Protein AF-A0A2E8V274-F1 (afdb_monomer_lite)

Radius of gyration: 20.17 Å; chains: 1; bounding box: 48×49×58 Å

pLDDT: mean 78.37, std 14.05, range [44.62, 97.62]

Sequence (278 aa):
VNSPEEYLVHATTCKSGLGNPIICRWRAEEVGLWMDFLDLDGDGQPDSGTTGNENGGRVSYIHYAEPFPEMLDLSHLGYSDEPVHVTTAAVEVLSTSVGTGIIYLIDTTEYTLVDGQFKFKPKLIRDWEIPTANDHCYGADCVEHPHDDEWLLFSPHNLDSAYFPTTEIEDQSRGGDWDARLYISHYHAGLWVVDIETLVSPTNPDDRVATHTEATVAWYLPHGEDGQVLGSDFYDFSWVPYLWAVEHHNGITYSSCISTGLYVTQLDIDKPYLGYDI

Secondary structure (DSSP, 8-state):
---HHHHHHHHHHHHHTTT-TTT-----HHHHHTT----SS-SSS--STTTTTTTT-SEEEEEEEEE-SS-B--TTTTS-SS-B-EEEEEEEES-TTS---EEEEEE---EEEETTEEEE--EEEEEE--TTGGG---BTT-SSSB-S----S--TTSEEEEEEE--SS---SSSSSEEEEEEEEETTTEEEEEEHHHHHS-SSTT-HHHHHHHHEEEEE----STT-----SS---TTS--EEEEEEETTEEEEEETTTEEEEE--TTTGGGTT---

Structure (mmCIF, N/CA/C/O backbone):
data_AF-A0A2E8V274-F1
#
_entry.id   AF-A0A2E8V274-F1
#
loop_
_atom_site.group_PDB
_atom_site.id
_atom_site.type_symbol
_atom_site.label_atom_id
_atom_site.label_alt_id
_atom_site.label_comp_id
_atom_site.label_asym_id
_atom_site.label_entity_id
_atom_site.label_seq_id
_atom_site.pdbx_PDB_ins_code
_atom_site.Cartn_x
_atom_site.Cartn_y
_atom_site.Cartn_z
_atom_site.occupancy
_atom_site.B_iso_or_equiv
_atom_site.auth_seq_id
_atom_site.auth_comp_id
_atom_site.auth_asym_id
_atom_site.auth_atom_id
_atom_site.pdbx_PDB_model_num
ATOM 1 N N . VAL A 1 1 ? 7.685 -15.488 32.095 1.00 44.62 1 VAL A N 1
ATOM 2 C CA . VAL A 1 1 ? 7.208 -14.135 32.488 1.00 44.62 1 VAL A CA 1
ATOM 3 C C . VAL A 1 1 ? 8.268 -13.226 31.938 1.00 44.62 1 VAL A C 1
ATOM 5 O O . VAL A 1 1 ? 9.344 -13.251 32.517 1.00 44.62 1 VAL A O 1
ATOM 8 N N . ASN A 1 2 ? 8.025 -12.528 30.822 1.00 48.88 2 ASN A N 1
ATOM 9 C CA . ASN A 1 2 ? 9.132 -11.903 30.089 1.00 48.88 2 ASN A CA 1
ATOM 10 C C . ASN A 1 2 ? 9.828 -10.870 30.982 1.00 48.88 2 ASN A C 1
ATOM 12 O O . ASN A 1 2 ? 9.290 -9.800 31.264 1.00 48.88 2 ASN A O 1
ATOM 16 N N . SER A 1 3 ? 11.014 -11.234 31.461 1.00 57.91 3 SER A N 1
ATOM 17 C CA . SER A 1 3 ? 11.839 -10.432 32.355 1.00 57.91 3 SER A CA 1
ATOM 18 C C . SER A 1 3 ? 13.164 -10.091 31.673 1.00 57.91 3 SER A C 1
ATOM 20 O O . SER A 1 3 ? 13.561 -10.768 30.717 1.00 57.91 3 SER A O 1
ATOM 22 N N . PRO A 1 4 ? 13.898 -9.074 32.157 1.00 61.41 4 PRO A N 1
ATOM 23 C CA . PRO A 1 4 ? 15.250 -8.800 31.682 1.00 61.41 4 PRO A CA 1
ATOM 24 C C . PRO A 1 4 ? 16.183 -10.015 31.795 1.00 61.41 4 PRO A C 1
ATOM 26 O O . PRO A 1 4 ? 17.075 -10.176 30.962 1.00 61.41 4 PRO A O 1
ATOM 29 N N . GLU A 1 5 ? 15.978 -10.893 32.785 1.00 73.31 5 GLU A N 1
ATOM 30 C CA . GLU A 1 5 ? 16.751 -12.131 32.913 1.00 73.31 5 GLU A CA 1
ATOM 31 C C . GLU A 1 5 ? 16.389 -13.169 31.839 1.00 73.31 5 GLU A C 1
ATOM 33 O O . GLU A 1 5 ? 17.300 -13.756 31.252 1.00 73.31 5 GLU A O 1
ATOM 38 N N . GLU A 1 6 ? 15.098 -13.366 31.532 1.00 64.62 6 GLU A N 1
ATOM 39 C CA . GLU A 1 6 ? 14.672 -14.215 30.402 1.00 64.62 6 GLU A CA 1
ATOM 40 C C . GLU A 1 6 ? 15.215 -13.650 29.074 1.00 64.62 6 GLU A C 1
ATOM 42 O O . GLU A 1 6 ? 15.811 -14.385 28.281 1.00 64.62 6 GLU A O 1
ATOM 47 N N . TYR A 1 7 ? 15.125 -12.330 28.867 1.00 58.91 7 TYR A N 1
ATOM 48 C CA . TYR A 1 7 ? 15.678 -11.647 27.693 1.00 58.91 7 TYR A CA 1
ATOM 49 C C . TYR A 1 7 ? 17.189 -11.856 27.553 1.00 58.91 7 TYR A C 1
ATOM 51 O O . TYR A 1 7 ? 17.665 -12.159 26.463 1.00 58.91 7 TYR A O 1
ATOM 59 N N . LEU A 1 8 ? 17.959 -11.740 28.641 1.00 70.56 8 LEU A N 1
ATOM 60 C CA . LEU A 1 8 ? 19.411 -11.916 28.600 1.00 70.56 8 LEU A CA 1
ATOM 61 C C . LEU A 1 8 ? 19.795 -13.333 28.164 1.00 70.56 8 LEU A C 1
ATOM 63 O O . LEU A 1 8 ? 20.720 -13.495 27.366 1.00 70.56 8 LEU A O 1
ATOM 67 N N . VAL A 1 9 ? 19.087 -14.352 28.658 1.00 72.25 9 VAL A N 1
ATOM 68 C CA . VAL A 1 9 ? 19.307 -15.745 28.253 1.00 72.25 9 VAL A CA 1
ATOM 69 C C . VAL A 1 9 ? 19.009 -15.907 26.762 1.00 72.25 9 VAL A C 1
ATOM 71 O O . VAL A 1 9 ? 19.876 -16.373 26.025 1.00 72.25 9 VAL A O 1
ATOM 74 N N . HIS A 1 10 ? 17.853 -15.439 26.287 1.00 65.69 10 HIS A N 1
ATOM 75 C CA . HIS A 1 10 ? 17.463 -15.566 24.880 1.00 65.69 10 HIS A CA 1
ATOM 76 C C . HIS A 1 10 ? 18.344 -14.750 23.925 1.00 65.69 10 HIS A C 1
ATOM 78 O O . HIS A 1 10 ? 18.777 -15.276 22.899 1.00 65.69 10 HIS A O 1
ATOM 84 N N . ALA A 1 11 ? 18.691 -13.511 24.275 1.00 60.53 11 ALA A N 1
ATOM 85 C CA . ALA A 1 11 ? 19.604 -12.668 23.508 1.00 60.53 11 ALA A CA 1
ATOM 86 C C . ALA A 1 11 ? 21.018 -13.270 23.458 1.00 60.53 11 ALA A C 1
ATOM 88 O O . ALA A 1 11 ? 21.666 -13.251 22.411 1.00 60.53 11 ALA A O 1
ATOM 89 N N . THR A 1 12 ? 21.491 -13.865 24.559 1.00 74.38 12 THR A N 1
ATOM 90 C CA . THR A 1 12 ? 22.791 -14.556 24.598 1.00 74.38 12 THR A CA 1
ATOM 91 C C . THR A 1 12 ? 22.772 -15.822 23.745 1.00 74.38 12 THR A C 1
ATOM 93 O O . THR A 1 12 ? 23.716 -16.066 22.990 1.00 74.38 12 THR A O 1
ATOM 96 N N . THR A 1 13 ? 21.698 -16.610 23.799 1.00 72.50 13 THR A N 1
ATOM 97 C CA . THR A 1 13 ? 21.509 -17.796 22.950 1.00 72.50 13 THR A CA 1
ATOM 98 C C . THR A 1 13 ? 21.402 -17.421 21.471 1.00 72.50 13 THR A C 1
ATOM 100 O O . THR A 1 13 ? 22.063 -18.036 20.640 1.00 72.50 13 THR A O 1
ATOM 103 N N . CYS A 1 14 ? 20.673 -16.356 21.135 1.00 64.38 14 CYS A N 1
ATOM 104 C CA . CYS A 1 14 ? 20.584 -15.841 19.769 1.00 64.38 14 CYS A CA 1
ATOM 105 C C . CYS A 1 14 ? 21.949 -15.367 19.244 1.00 64.38 14 CYS A C 1
ATOM 107 O O . CYS A 1 14 ? 22.388 -15.773 18.166 1.00 64.38 14 CYS A O 1
ATOM 109 N N . LYS A 1 15 ? 22.664 -14.561 20.039 1.00 70.88 15 LYS A N 1
ATOM 110 C CA . LYS A 1 15 ? 23.991 -14.038 19.694 1.00 70.88 15 LYS A CA 1
ATOM 111 C C . LYS A 1 15 ? 25.037 -15.145 19.560 1.00 70.88 15 LYS A C 1
ATOM 113 O O . LYS A 1 15 ? 25.852 -15.108 18.644 1.00 70.88 15 LYS A O 1
ATOM 118 N N . SER A 1 16 ? 25.019 -16.134 20.452 1.00 79.25 16 SER A N 1
ATOM 119 C CA . SER A 1 16 ? 25.921 -17.294 20.378 1.00 79.25 16 SER A CA 1
ATOM 120 C C . SER A 1 16 ? 25.577 -18.240 19.226 1.00 79.25 16 SER A C 1
ATOM 122 O O . SER A 1 16 ? 26.476 -18.866 18.673 1.00 79.25 16 SER A O 1
ATOM 124 N N . GLY A 1 17 ? 24.308 -18.284 18.816 1.00 72.69 17 GLY A N 1
ATOM 125 C CA . GLY A 1 17 ? 23.845 -18.959 17.606 1.00 72.69 17 GLY A CA 1
ATOM 126 C C . GLY A 1 17 ? 24.077 -18.176 16.311 1.00 72.69 17 GLY A C 1
ATOM 127 O O . GLY A 1 17 ? 23.614 -18.633 15.272 1.00 72.69 17 GLY A O 1
ATOM 128 N N . LEU A 1 18 ? 24.749 -17.015 16.355 1.00 72.50 18 LEU A N 1
ATOM 129 C CA . LEU A 1 18 ? 24.972 -16.118 15.209 1.00 72.50 18 LEU A CA 1
ATOM 130 C C . LEU A 1 18 ? 23.681 -15.755 14.452 1.00 72.50 18 LEU A C 1
ATOM 132 O O . LEU A 1 18 ? 23.695 -15.606 13.236 1.00 72.50 18 LEU A O 1
ATOM 136 N N . GLY A 1 19 ? 22.554 -15.649 15.160 1.00 52.78 19 GLY A N 1
ATOM 137 C CA . GLY A 1 19 ? 21.261 -15.368 14.531 1.00 52.78 19 GLY A CA 1
ATOM 138 C C . GLY A 1 19 ? 20.659 -16.544 13.753 1.00 52.78 19 GLY A C 1
ATOM 139 O O . GLY A 1 19 ? 19.684 -16.346 13.040 1.00 52.78 19 GLY A O 1
ATOM 140 N N . ASN A 1 20 ? 21.188 -17.769 13.896 1.00 62.84 20 ASN A N 1
ATOM 141 C CA . ASN A 1 20 ? 20.594 -18.964 13.294 1.00 62.84 20 ASN A CA 1
ATOM 142 C C . ASN A 1 20 ? 19.119 -19.088 13.729 1.00 62.84 20 ASN A C 1
ATOM 144 O O . ASN A 1 20 ? 18.879 -19.201 14.932 1.00 62.84 20 ASN A O 1
ATOM 148 N N . PRO A 1 21 ? 18.144 -19.130 12.805 1.00 50.78 21 PRO A N 1
ATOM 149 C CA . PRO A 1 21 ? 16.712 -19.081 13.123 1.00 50.78 21 PRO A CA 1
ATOM 150 C C . PRO A 1 21 ? 16.208 -20.290 13.932 1.00 50.78 21 PRO A C 1
ATOM 152 O O . PRO A 1 21 ? 15.196 -20.204 14.625 1.00 50.78 21 PRO A O 1
ATOM 155 N N . ILE A 1 22 ? 16.937 -21.411 13.926 1.00 56.50 22 ILE A N 1
ATOM 156 C CA . ILE A 1 22 ? 16.627 -22.583 14.759 1.00 56.50 22 ILE A CA 1
ATOM 157 C C . ILE A 1 22 ? 16.970 -22.313 16.233 1.00 56.50 22 ILE A C 1
ATOM 159 O O . ILE A 1 22 ? 16.263 -22.786 17.127 1.00 56.50 22 ILE A O 1
ATOM 163 N N . ILE A 1 23 ? 18.045 -21.555 16.479 1.00 55.03 23 ILE A N 1
ATOM 164 C CA . ILE A 1 23 ? 18.636 -21.277 17.801 1.00 55.03 23 ILE A CA 1
ATOM 165 C C . ILE A 1 23 ? 18.137 -19.930 18.356 1.00 55.03 23 ILE A C 1
ATOM 167 O O . ILE A 1 23 ? 17.887 -19.792 19.552 1.00 55.03 23 ILE A O 1
ATOM 171 N N . CYS A 1 24 ? 17.947 -18.947 17.480 1.00 55.00 24 CYS A N 1
ATOM 172 C CA . CYS A 1 24 ? 17.393 -17.631 17.750 1.00 55.00 24 CYS A CA 1
ATOM 173 C C . CYS A 1 24 ? 15.897 -17.617 17.414 1.00 55.00 24 CYS A C 1
ATOM 175 O O . CYS A 1 24 ? 15.469 -17.086 16.396 1.00 55.00 24 CYS A O 1
ATOM 177 N N . ARG A 1 25 ? 15.088 -18.219 18.290 1.00 52.94 25 ARG A N 1
ATOM 178 C CA . ARG A 1 25 ? 13.619 -18.209 18.159 1.00 52.94 25 ARG A CA 1
ATOM 179 C C . ARG A 1 25 ? 12.956 -16.991 18.803 1.00 52.94 25 ARG A C 1
ATOM 181 O O . ARG A 1 25 ? 11.735 -16.946 18.899 1.00 52.94 25 ARG A O 1
ATOM 188 N N . TRP A 1 26 ? 13.742 -16.024 19.279 1.00 45.88 26 TRP A N 1
ATOM 189 C CA . TRP A 1 26 ? 13.192 -14.788 19.820 1.00 45.88 26 TRP A CA 1
ATOM 190 C C . TRP A 1 26 ? 12.757 -13.899 18.660 1.00 45.88 26 TRP A C 1
ATOM 192 O O . TRP A 1 26 ? 13.530 -13.100 18.140 1.00 45.88 26 TRP A O 1
ATOM 202 N N . ARG A 1 27 ? 11.512 -14.085 18.236 1.00 51.19 27 ARG A N 1
ATOM 203 C CA . ARG A 1 27 ? 10.761 -13.043 17.552 1.00 51.19 27 ARG A CA 1
ATOM 204 C C . ARG A 1 27 ? 10.037 -12.266 18.643 1.00 51.19 27 ARG A C 1
ATOM 206 O O . ARG A 1 27 ? 9.557 -12.871 19.605 1.00 51.19 27 ARG A O 1
ATOM 213 N N . ALA A 1 28 ? 9.948 -10.946 18.519 1.00 50.00 28 ALA A N 1
ATOM 214 C CA . ALA A 1 28 ? 8.839 -10.271 19.174 1.00 50.00 28 ALA A CA 1
ATOM 215 C C . ALA A 1 28 ? 7.585 -10.965 18.626 1.00 50.00 28 ALA A C 1
ATOM 217 O O . ALA A 1 28 ? 7.373 -10.924 17.418 1.00 50.00 28 ALA A O 1
ATOM 218 N N . GLU A 1 29 ? 6.847 -11.700 19.468 1.00 52.72 29 GLU A N 1
ATOM 219 C CA . GLU A 1 29 ? 5.660 -12.470 19.044 1.00 52.72 29 GLU A CA 1
ATOM 220 C C . GLU A 1 29 ? 4.733 -11.602 18.189 1.00 52.72 29 GLU A C 1
ATOM 222 O O . GLU A 1 29 ? 4.162 -12.066 17.214 1.00 52.72 29 GLU A O 1
ATOM 227 N N . GLU A 1 30 ? 4.690 -10.313 18.517 1.00 56.84 30 GLU A N 1
ATOM 228 C CA . GLU A 1 30 ? 4.028 -9.263 17.767 1.00 56.84 30 GLU A CA 1
ATOM 229 C C . GLU A 1 30 ? 4.475 -9.180 16.306 1.00 56.84 30 GLU A C 1
ATOM 231 O O . GLU A 1 30 ? 3.632 -9.294 15.443 1.00 56.84 30 GLU A O 1
ATOM 236 N N . VAL A 1 31 ? 5.766 -9.096 15.979 1.00 58.03 31 VAL A N 1
ATOM 237 C CA . VAL A 1 31 ? 6.213 -8.919 14.580 1.00 58.03 31 VAL A CA 1
ATOM 238 C C . VAL A 1 31 ? 5.847 -10.115 13.687 1.00 58.03 31 VAL A C 1
ATOM 240 O O . VAL A 1 31 ? 5.592 -9.929 12.502 1.00 58.03 31 VAL A O 1
ATOM 243 N N . GLY A 1 32 ? 5.784 -11.334 14.239 1.00 62.69 32 GLY A N 1
ATOM 244 C CA . GLY A 1 32 ? 5.324 -12.509 13.486 1.00 62.69 32 GLY A CA 1
ATOM 245 C C . GLY A 1 32 ? 3.836 -12.438 13.132 1.00 62.69 32 GLY A C 1
ATOM 246 O O . GLY A 1 32 ? 3.467 -12.694 11.993 1.00 62.69 32 GLY A O 1
ATOM 247 N N . LEU A 1 33 ? 3.001 -11.971 14.069 1.00 70.50 33 LEU A N 1
ATOM 248 C CA . LEU A 1 33 ? 1.549 -11.845 13.874 1.00 70.50 33 LEU A CA 1
ATOM 249 C C . LEU A 1 33 ? 1.165 -10.895 12.736 1.00 70.50 33 LEU A C 1
ATOM 251 O O . LEU A 1 33 ? 0.053 -10.968 12.230 1.00 70.50 33 LEU A O 1
ATOM 255 N N . TRP A 1 34 ? 2.058 -9.983 12.361 1.00 77.88 34 TRP A N 1
ATOM 256 C CA . TRP A 1 34 ? 1.802 -8.999 11.314 1.00 77.88 34 TRP A CA 1
ATOM 257 C C . TRP A 1 34 ? 2.140 -9.547 9.918 1.00 77.88 34 TRP A C 1
ATOM 259 O O . TRP A 1 34 ? 1.800 -8.924 8.917 1.00 77.88 34 TRP A O 1
ATOM 269 N N . MET A 1 35 ? 2.831 -10.690 9.847 1.00 75.19 35 MET A N 1
ATOM 270 C CA . MET A 1 35 ? 3.190 -11.377 8.601 1.00 75.19 35 MET A CA 1
ATOM 271 C C . MET A 1 35 ? 2.186 -12.487 8.248 1.00 75.19 35 MET A C 1
ATOM 273 O O . MET A 1 35 ? 2.029 -12.810 7.075 1.00 75.19 35 MET A O 1
ATOM 277 N N . ASP A 1 36 ? 1.493 -13.042 9.244 1.00 81.19 36 ASP A N 1
ATOM 278 C CA . ASP A 1 36 ? 0.680 -14.258 9.138 1.00 81.19 36 ASP A CA 1
ATOM 279 C C . ASP A 1 36 ? -0.768 -13.981 8.667 1.00 81.19 36 ASP A C 1
ATOM 281 O O . ASP A 1 36 ? -1.729 -14.293 9.376 1.00 81.19 36 ASP A O 1
ATOM 285 N N . PHE A 1 37 ? -0.943 -13.386 7.480 1.00 86.88 37 PHE A N 1
ATOM 286 C CA . PHE A 1 37 ? -2.278 -13.057 6.951 1.00 86.88 37 PHE A CA 1
ATOM 287 C C . PHE A 1 37 ? -2.684 -13.801 5.678 1.00 86.88 37 PHE A C 1
ATOM 289 O O . PHE A 1 37 ? -3.732 -14.445 5.669 1.00 86.88 37 PHE A O 1
ATOM 296 N N . LEU A 1 38 ? -1.920 -13.659 4.596 1.00 86.88 38 LEU A N 1
ATOM 297 C CA . LEU A 1 38 ? -2.287 -14.229 3.299 1.00 86.88 38 LEU A CA 1
ATOM 298 C C . LEU A 1 38 ? -1.905 -15.700 3.218 1.00 86.88 38 LEU A C 1
ATOM 300 O O . LEU A 1 38 ? -0.878 -16.069 3.752 1.00 86.88 38 LEU A O 1
ATOM 304 N N . ASP A 1 39 ? -2.700 -16.493 2.511 1.00 85.62 39 ASP A N 1
ATOM 305 C CA . ASP A 1 39 ? -2.460 -17.897 2.153 1.00 85.62 39 ASP A CA 1
ATOM 306 C C . ASP A 1 39 ? -2.607 -17.972 0.625 1.00 85.62 39 ASP A C 1
ATOM 308 O O . ASP A 1 39 ? -3.726 -18.072 0.109 1.00 85.62 39 ASP A O 1
ATOM 312 N N . LEU A 1 40 ? -1.514 -17.734 -0.115 1.00 80.75 40 LEU A N 1
ATOM 313 C CA . LEU A 1 40 ? -1.569 -17.618 -1.579 1.00 80.75 40 LEU A CA 1
ATOM 314 C C . LEU A 1 40 ? -1.392 -18.965 -2.280 1.00 80.75 40 LEU A C 1
ATOM 316 O O . LEU A 1 40 ? -1.760 -19.074 -3.453 1.00 80.75 40 LEU A O 1
ATOM 320 N N . ASP A 1 41 ? -0.854 -19.976 -1.596 1.00 77.25 41 ASP A N 1
ATOM 321 C CA . ASP A 1 41 ? -0.743 -21.340 -2.119 1.00 77.25 41 ASP A CA 1
ATOM 322 C C . ASP A 1 41 ? -1.956 -22.230 -1.767 1.00 77.25 41 ASP A C 1
ATOM 324 O O . ASP A 1 41 ? -2.167 -23.277 -2.393 1.00 77.25 41 ASP A O 1
ATOM 328 N N . GLY A 1 42 ? -2.823 -21.763 -0.863 1.00 82.00 42 GLY A N 1
ATOM 329 C CA . GLY A 1 42 ? -4.076 -22.402 -0.482 1.00 82.00 42 GLY A CA 1
ATOM 330 C C . GLY A 1 42 ? -3.885 -23.628 0.408 1.00 82.00 42 GLY A C 1
ATOM 331 O O . GLY A 1 42 ? -4.772 -24.495 0.441 1.00 82.00 42 GLY A O 1
ATOM 332 N N . ASP A 1 43 ? -2.742 -23.755 1.087 1.00 81.56 43 ASP A N 1
ATOM 333 C CA . ASP A 1 43 ? -2.438 -24.892 1.957 1.00 81.56 43 ASP A CA 1
ATOM 334 C C . ASP A 1 43 ? -3.142 -24.818 3.330 1.00 81.56 43 ASP A C 1
ATOM 336 O O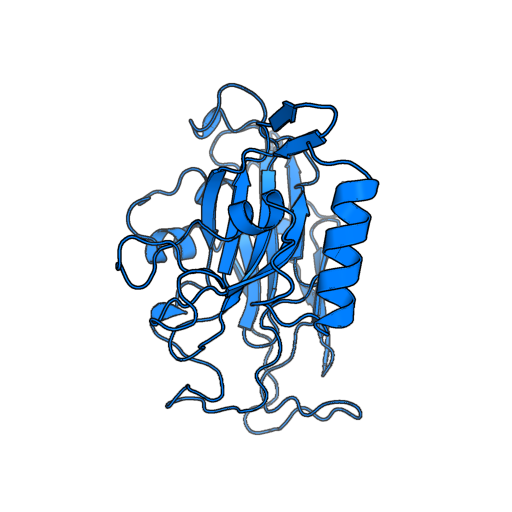 . ASP A 1 43 ? -3.153 -25.792 4.099 1.00 81.56 43 ASP A O 1
ATOM 340 N N . GLY A 1 44 ? -3.824 -23.701 3.604 1.00 85.56 44 GLY A N 1
ATOM 341 C CA . GLY A 1 44 ? -4.557 -23.440 4.836 1.00 85.56 44 GLY A CA 1
ATOM 342 C C . GLY A 1 44 ? -3.684 -22.883 5.959 1.00 85.56 44 GLY A C 1
ATOM 343 O O . GLY A 1 44 ? -4.155 -22.812 7.102 1.00 85.56 44 GLY A O 1
ATOM 344 N N . GLN A 1 45 ? -2.425 -22.543 5.689 1.00 83.56 45 GLN A N 1
ATOM 345 C CA . GLN A 1 45 ? -1.535 -21.779 6.555 1.00 83.56 45 GLN A CA 1
ATOM 346 C C . GLN A 1 45 ? -1.205 -20.435 5.898 1.00 83.56 45 GLN A C 1
ATOM 348 O O . GLN A 1 45 ? -1.158 -20.331 4.681 1.00 83.56 45 GLN A O 1
ATOM 353 N N . PRO A 1 46 ? -0.946 -19.384 6.689 1.00 82.62 46 PRO A N 1
ATOM 354 C CA . PRO A 1 46 ? -0.443 -18.152 6.115 1.00 82.62 46 PRO A CA 1
ATOM 355 C C . PRO A 1 46 ? 0.927 -18.356 5.460 1.00 82.62 46 PRO A C 1
ATOM 357 O O . PRO A 1 46 ? 1.817 -18.973 6.049 1.00 82.62 46 PRO A O 1
ATOM 360 N N . ASP A 1 47 ? 1.123 -17.752 4.300 1.00 76.81 47 ASP A N 1
ATOM 361 C CA . ASP A 1 47 ? 2.408 -17.505 3.677 1.00 76.81 47 ASP A CA 1
ATOM 362 C C . ASP A 1 47 ? 3.190 -16.534 4.557 1.00 76.81 47 ASP A C 1
ATOM 364 O O . ASP A 1 47 ? 2.943 -15.327 4.606 1.00 76.81 47 ASP A O 1
ATOM 368 N N . SER A 1 48 ? 4.147 -17.069 5.297 1.00 75.38 48 SER A N 1
ATOM 369 C CA . SER A 1 48 ? 5.111 -16.254 6.014 1.00 75.38 48 SER A CA 1
ATOM 370 C C . SER A 1 48 ? 6.433 -16.982 6.131 1.00 75.38 48 SER A C 1
ATOM 372 O O . SER A 1 48 ? 6.545 -18.193 5.903 1.00 75.38 48 SER A O 1
ATOM 374 N N . GLY A 1 49 ? 7.456 -16.258 6.581 1.00 65.38 49 GLY A N 1
ATOM 375 C CA . GLY A 1 49 ? 8.787 -16.818 6.738 1.00 65.38 49 GLY A CA 1
ATOM 376 C C . GLY A 1 49 ? 8.872 -18.038 7.661 1.00 65.38 49 GLY A C 1
ATOM 377 O O . GLY A 1 49 ? 9.888 -18.732 7.662 1.00 65.38 49 GLY A O 1
ATOM 378 N N . THR A 1 50 ? 7.853 -18.293 8.487 1.00 63.12 50 THR A N 1
ATOM 379 C CA . THR A 1 50 ? 7.796 -19.444 9.404 1.00 63.12 50 THR A CA 1
ATOM 380 C C . THR A 1 50 ? 7.021 -20.648 8.885 1.00 63.12 50 THR A C 1
ATOM 382 O O . THR A 1 50 ? 7.208 -21.738 9.426 1.00 63.12 50 THR A O 1
ATOM 385 N N . THR A 1 51 ? 6.168 -20.465 7.884 1.00 62.44 51 THR A N 1
ATOM 386 C CA . THR A 1 51 ? 5.162 -21.449 7.448 1.00 62.44 51 THR A CA 1
ATOM 387 C C . THR A 1 51 ? 5.218 -21.723 5.943 1.00 62.44 51 THR A C 1
ATOM 389 O O . THR A 1 51 ? 5.010 -22.867 5.555 1.00 62.44 51 THR A O 1
ATOM 392 N N . GLY A 1 52 ? 5.592 -20.736 5.117 1.00 56.44 52 GLY A N 1
ATOM 393 C CA . GLY A 1 52 ? 5.519 -20.808 3.649 1.00 56.44 52 GLY A CA 1
ATOM 394 C C . GLY A 1 52 ? 6.858 -20.941 2.907 1.00 56.44 52 GLY A C 1
ATOM 395 O O . GLY A 1 52 ? 6.894 -21.510 1.817 1.00 56.44 52 GLY A O 1
ATOM 396 N N . ASN A 1 53 ? 7.982 -20.510 3.498 1.00 57.38 53 ASN A N 1
ATOM 397 C CA . ASN A 1 53 ? 9.277 -20.404 2.790 1.00 57.38 53 ASN A CA 1
ATOM 398 C C . ASN A 1 53 ? 9.867 -21.727 2.257 1.00 57.38 53 ASN A C 1
ATOM 400 O O . ASN A 1 53 ? 10.761 -21.695 1.415 1.00 57.38 53 ASN A O 1
ATOM 404 N N . GLU A 1 54 ? 9.414 -22.885 2.746 1.00 52.28 54 GLU A N 1
ATOM 405 C CA . GLU A 1 54 ? 9.836 -24.200 2.233 1.00 52.28 54 GLU A CA 1
ATOM 406 C C . GLU A 1 54 ? 8.776 -24.866 1.330 1.00 52.28 54 GLU A C 1
ATOM 408 O O . GLU A 1 54 ? 9.105 -25.827 0.634 1.00 52.28 54 GLU A O 1
ATOM 413 N N . ASN A 1 55 ? 7.536 -24.353 1.300 1.00 47.16 55 ASN A N 1
ATOM 414 C CA . ASN A 1 55 ? 6.382 -25.016 0.674 1.00 47.16 55 ASN A CA 1
ATOM 415 C C . ASN A 1 55 ? 5.770 -24.280 -0.529 1.00 47.16 55 ASN A C 1
ATOM 417 O O . ASN A 1 55 ? 4.881 -24.838 -1.164 1.00 47.16 55 ASN A O 1
ATOM 421 N N . GLY A 1 56 ? 6.285 -23.107 -0.906 1.00 51.16 56 GLY A N 1
ATOM 422 C CA . GLY A 1 56 ? 5.769 -22.347 -2.053 1.00 51.16 56 GLY A CA 1
ATOM 423 C C . GLY A 1 56 ? 4.979 -21.095 -1.678 1.00 51.16 56 GLY A C 1
ATOM 424 O O . GLY A 1 56 ? 4.505 -20.405 -2.580 1.00 51.16 56 GLY A O 1
ATOM 425 N N . GLY A 1 57 ? 4.913 -20.763 -0.385 1.00 58.66 57 GLY A N 1
ATOM 426 C CA . GLY A 1 57 ? 4.374 -19.494 0.079 1.00 58.66 57 GLY A CA 1
ATOM 427 C C . GLY A 1 57 ? 5.193 -18.328 -0.472 1.00 58.66 57 GLY A C 1
ATOM 428 O O . GLY A 1 57 ? 6.428 -18.325 -0.416 1.00 58.66 57 GLY A O 1
ATOM 429 N N . ARG A 1 58 ? 4.499 -17.344 -1.052 1.00 71.75 58 ARG A N 1
ATOM 430 C CA . ARG A 1 58 ? 5.142 -16.226 -1.764 1.00 71.75 58 ARG A CA 1
ATOM 431 C C . ARG A 1 58 ? 5.623 -15.156 -0.795 1.00 71.75 58 ARG A C 1
ATOM 433 O O . ARG A 1 58 ? 6.666 -14.557 -1.019 1.00 71.75 58 ARG A O 1
ATOM 440 N N . VAL A 1 59 ? 4.902 -14.936 0.297 1.00 74.44 59 VAL A N 1
ATOM 441 C CA . VAL A 1 59 ? 5.180 -13.889 1.285 1.00 74.44 59 VAL A CA 1
ATOM 442 C C . VAL A 1 59 ? 6.183 -14.370 2.334 1.00 74.44 59 VAL A C 1
ATOM 444 O O . VAL A 1 59 ? 6.033 -15.453 2.892 1.00 74.44 59 VAL A O 1
ATOM 447 N N . SER A 1 60 ? 7.186 -13.549 2.663 1.00 68.88 60 SER A N 1
ATOM 448 C CA . SER A 1 60 ? 8.210 -13.937 3.640 1.00 68.88 60 SER A CA 1
ATOM 449 C C . SER A 1 60 ? 8.286 -13.065 4.878 1.00 68.88 60 SER A C 1
ATOM 451 O O . SER A 1 60 ? 8.207 -13.584 5.993 1.00 68.88 60 SER A O 1
ATOM 453 N N . TYR A 1 61 ? 8.565 -11.770 4.733 1.00 71.25 61 TYR A N 1
ATOM 454 C CA . TYR A 1 61 ? 8.794 -10.911 5.891 1.00 71.25 61 TYR A CA 1
ATOM 455 C C . TYR A 1 61 ? 8.426 -9.454 5.617 1.00 71.25 61 TYR A C 1
ATOM 457 O O . TYR A 1 61 ? 8.579 -8.957 4.506 1.00 71.25 61 TYR A O 1
ATOM 465 N N . ILE A 1 62 ? 7.938 -8.769 6.651 1.00 75.75 62 ILE A N 1
ATOM 466 C CA . ILE A 1 62 ? 7.741 -7.319 6.651 1.00 75.75 62 ILE A CA 1
ATOM 467 C C . ILE A 1 62 ? 9.095 -6.636 6.538 1.00 75.75 62 ILE A C 1
ATOM 469 O O . ILE A 1 62 ? 9.952 -6.773 7.415 1.00 75.75 62 ILE A O 1
ATOM 473 N N . HIS A 1 63 ? 9.241 -5.864 5.474 1.00 73.12 63 HIS A N 1
ATOM 474 C CA . HIS A 1 63 ? 10.387 -5.008 5.245 1.00 73.12 63 HIS A CA 1
ATOM 475 C C . HIS A 1 63 ? 10.246 -3.675 5.991 1.00 73.12 63 HIS A C 1
ATOM 477 O O . HIS A 1 63 ? 11.218 -3.129 6.513 1.00 73.12 63 HIS A O 1
ATOM 483 N N . TYR A 1 64 ? 9.019 -3.159 6.058 1.00 77.94 64 TYR A N 1
ATOM 484 C CA . TYR A 1 64 ? 8.708 -1.854 6.625 1.00 77.94 64 TYR A CA 1
ATOM 485 C C . TYR A 1 64 ? 7.262 -1.801 7.113 1.00 77.94 64 TYR A C 1
ATOM 487 O O . TYR A 1 64 ? 6.400 -2.443 6.520 1.00 77.94 64 TYR A O 1
ATOM 495 N N . ALA A 1 65 ? 6.994 -1.038 8.171 1.00 84.56 65 ALA A N 1
ATOM 496 C CA . ALA A 1 65 ? 5.638 -0.737 8.606 1.00 84.56 65 ALA A CA 1
ATOM 497 C C . ALA A 1 65 ? 5.542 0.701 9.121 1.00 84.56 65 ALA A C 1
ATOM 499 O O . ALA A 1 65 ? 6.445 1.161 9.824 1.00 84.56 65 ALA A O 1
ATOM 500 N N . GLU A 1 66 ? 4.439 1.373 8.803 1.00 85.62 66 GLU A N 1
ATOM 501 C CA . GLU A 1 66 ? 4.200 2.773 9.146 1.00 85.62 66 GLU A CA 1
ATOM 502 C C . GLU A 1 66 ? 2.737 3.016 9.529 1.00 85.62 66 GLU A C 1
ATOM 504 O O . GLU A 1 66 ? 1.833 2.591 8.796 1.00 85.62 66 GLU A O 1
ATOM 509 N N . PRO A 1 67 ? 2.467 3.662 10.681 1.00 88.94 67 PRO A N 1
ATOM 510 C CA . PRO A 1 67 ? 1.115 4.070 11.025 1.00 88.94 67 PRO A CA 1
ATOM 511 C C . PRO A 1 67 ? 0.637 5.157 10.063 1.00 88.94 67 PRO A C 1
ATOM 513 O O . PRO A 1 67 ? 1.380 6.077 9.735 1.00 88.94 67 PRO A O 1
ATOM 516 N N . PHE A 1 68 ? -0.625 5.074 9.658 1.00 91.06 68 PHE A N 1
ATOM 517 C CA . PHE A 1 68 ? -1.266 6.163 8.939 1.00 91.06 68 PHE A CA 1
ATOM 518 C C . PHE A 1 68 ? -1.289 7.417 9.842 1.00 91.06 68 PHE A C 1
ATOM 520 O O . PHE A 1 68 ? -1.474 7.275 11.056 1.00 91.06 68 PHE A O 1
ATOM 527 N N . PRO A 1 69 ? -1.079 8.634 9.303 1.00 86.06 69 PRO A N 1
ATOM 528 C CA . PRO A 1 69 ? -0.881 9.842 10.112 1.00 86.06 69 PRO A CA 1
ATOM 529 C C . PRO A 1 69 ? -2.076 10.202 11.003 1.00 86.06 69 PRO A C 1
ATOM 531 O O . PRO A 1 69 ? -1.890 10.833 12.042 1.00 86.06 69 PRO A O 1
ATOM 534 N N . GLU A 1 70 ? -3.280 9.772 10.627 1.00 89.50 70 GLU A N 1
ATOM 535 C CA . GLU A 1 70 ? -4.528 10.057 11.332 1.00 89.50 70 GLU A CA 1
ATOM 536 C C . GLU A 1 70 ? -5.273 8.774 11.728 1.00 89.50 70 GLU A C 1
ATOM 538 O O . GLU A 1 70 ? -5.189 7.736 11.068 1.00 89.50 70 GLU A O 1
ATOM 543 N N . MET A 1 71 ? -6.059 8.856 12.803 1.00 93.38 71 MET A N 1
ATOM 544 C CA . MET A 1 71 ? -7.068 7.834 13.093 1.00 93.38 71 MET A CA 1
ATOM 545 C C . MET A 1 71 ? -8.214 7.992 12.094 1.00 93.38 71 MET A C 1
ATOM 547 O O . MET A 1 71 ? -8.810 9.065 12.014 1.00 93.38 71 MET A O 1
ATOM 551 N N . LEU A 1 72 ? -8.552 6.931 11.368 1.00 94.38 72 LEU A N 1
ATOM 552 C CA . LEU A 1 72 ? -9.542 7.001 10.295 1.00 94.38 72 LEU A CA 1
ATOM 553 C C . LEU A 1 72 ? -10.939 6.643 10.804 1.00 94.38 72 LEU A C 1
ATOM 555 O O . LEU A 1 72 ? -11.141 5.557 11.348 1.00 94.38 72 LEU A O 1
ATOM 559 N N . ASP A 1 73 ? -11.917 7.527 10.601 1.00 95.50 73 ASP A N 1
ATOM 560 C CA . ASP A 1 73 ? -13.333 7.166 10.724 1.00 95.50 73 ASP A CA 1
ATOM 561 C C . ASP A 1 73 ? -13.750 6.376 9.479 1.00 95.50 73 ASP A C 1
ATOM 563 O O . ASP A 1 73 ? -13.878 6.933 8.393 1.00 95.50 73 ASP A O 1
ATOM 567 N N . LEU A 1 74 ? -13.927 5.063 9.635 1.00 96.38 74 LEU A N 1
ATOM 568 C CA . LEU A 1 74 ? -14.309 4.146 8.556 1.00 96.38 74 LEU A CA 1
ATOM 569 C C . LEU A 1 74 ? -15.798 3.757 8.621 1.00 96.38 74 LEU A C 1
ATOM 571 O O . LEU A 1 74 ? -16.204 2.743 8.037 1.00 96.38 74 LEU A O 1
ATOM 575 N N . SER A 1 75 ? -16.620 4.517 9.352 1.00 96.25 75 SER A N 1
ATOM 576 C CA . SER A 1 75 ? -18.037 4.199 9.565 1.00 96.25 75 SER A CA 1
ATOM 577 C C . SER A 1 75 ? -18.872 4.323 8.293 1.00 96.25 75 SER A C 1
ATOM 579 O O . SER A 1 75 ? -19.742 3.482 8.050 1.00 96.25 75 SER A O 1
ATOM 581 N N . HIS A 1 76 ? -18.569 5.290 7.419 1.00 95.75 76 HIS A N 1
ATOM 582 C CA . HIS A 1 76 ? -19.237 5.436 6.117 1.00 95.75 76 HIS A CA 1
ATOM 583 C C . HIS A 1 76 ? -18.949 4.268 5.168 1.00 95.75 76 HIS A C 1
ATOM 585 O O . HIS A 1 76 ? -19.770 3.965 4.303 1.00 95.75 76 HIS A O 1
ATOM 591 N N . LEU A 1 77 ? -17.835 3.565 5.380 1.00 96.75 77 LEU A N 1
ATOM 592 C CA . LEU A 1 77 ? -17.459 2.346 4.655 1.00 96.75 77 LEU A CA 1
ATOM 593 C C . LEU A 1 77 ? -18.001 1.070 5.316 1.00 96.75 77 LEU A C 1
ATOM 595 O O . LEU A 1 77 ? -17.819 -0.026 4.791 1.00 96.75 77 LEU A O 1
ATOM 599 N N . GLY A 1 78 ? -18.662 1.190 6.472 1.00 95.94 78 GLY A N 1
ATOM 600 C CA . GLY A 1 78 ? -19.233 0.063 7.207 1.00 95.94 78 GLY A CA 1
ATOM 601 C C . GLY A 1 78 ? -18.202 -0.849 7.882 1.00 95.94 78 GLY A C 1
ATOM 602 O O . GLY A 1 78 ? -18.537 -1.995 8.184 1.00 95.94 78 GLY A O 1
ATOM 603 N N . TYR A 1 79 ? -16.970 -0.375 8.111 1.00 96.62 79 TYR A N 1
ATOM 604 C CA . TYR A 1 79 ? -15.909 -1.169 8.746 1.00 96.62 79 TYR A CA 1
ATOM 605 C C . TYR A 1 79 ? -15.943 -1.086 10.282 1.00 96.62 79 TYR A C 1
ATOM 607 O O . TYR A 1 79 ? -15.876 -2.111 10.961 1.00 96.62 79 TYR A O 1
ATOM 615 N N . SER A 1 80 ? -16.062 0.123 10.839 1.00 96.00 80 SER A N 1
ATOM 616 C CA . SER A 1 80 ? -16.061 0.375 12.288 1.00 96.00 80 SER A CA 1
ATOM 617 C C . SER A 1 80 ? -16.894 1.612 12.622 1.00 96.00 80 SER A C 1
ATOM 619 O O . SER A 1 80 ? -16.838 2.590 11.889 1.00 96.00 80 SER A O 1
ATOM 621 N N . ASP A 1 81 ? -17.624 1.583 13.740 1.00 95.00 81 ASP A N 1
ATOM 622 C CA . ASP A 1 81 ? -18.374 2.741 14.263 1.00 95.00 81 ASP A CA 1
ATOM 623 C C . ASP A 1 81 ? -17.483 3.724 15.057 1.00 95.00 81 A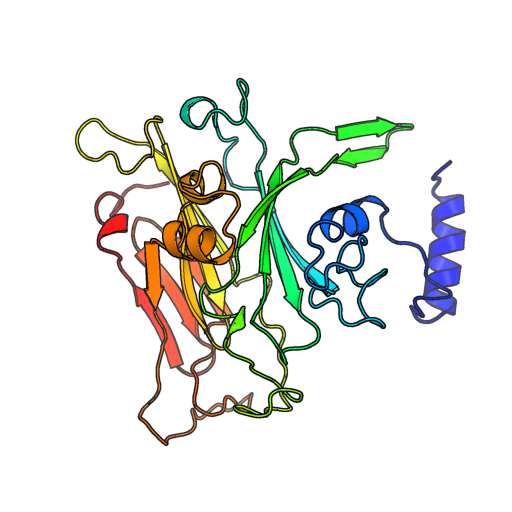SP A C 1
ATOM 625 O O . ASP A 1 81 ? -17.933 4.798 15.447 1.00 95.00 81 ASP A O 1
ATOM 629 N N . GLU A 1 82 ? -16.235 3.341 15.336 1.00 94.38 82 GLU A N 1
ATOM 630 C CA . GLU A 1 82 ? -15.239 4.146 16.052 1.00 94.38 82 GLU A CA 1
ATOM 631 C C . GLU A 1 82 ? -13.984 4.334 15.183 1.00 94.38 82 GLU A C 1
ATOM 633 O O . GLU A 1 82 ? -13.676 3.442 14.379 1.00 94.38 82 GLU A O 1
ATOM 638 N N . PRO A 1 83 ? -13.216 5.428 15.368 1.00 94.00 83 PRO A N 1
ATOM 639 C CA . PRO A 1 83 ? -11.982 5.659 14.624 1.00 94.00 83 PRO A CA 1
ATOM 640 C C . PRO A 1 83 ? -10.966 4.520 14.768 1.00 94.00 83 PRO A C 1
ATOM 642 O O . PRO A 1 83 ? -10.755 3.984 15.860 1.00 94.00 83 PRO A O 1
ATOM 645 N N . VAL A 1 84 ? -10.298 4.195 13.664 1.00 95.75 84 VAL A N 1
ATOM 646 C CA . VAL A 1 84 ? -9.400 3.046 13.520 1.00 95.75 84 VAL A CA 1
ATOM 647 C C . VAL A 1 84 ? -7.957 3.516 13.372 1.00 95.75 84 VAL A C 1
ATOM 649 O O . VAL A 1 84 ? -7.660 4.409 12.578 1.00 95.75 84 VAL A O 1
ATOM 652 N N . HIS A 1 85 ? -7.045 2.894 14.119 1.00 94.44 85 HIS A N 1
ATOM 653 C CA . HIS A 1 85 ? -5.610 3.075 13.923 1.00 94.44 85 HIS A CA 1
ATOM 654 C C . HIS A 1 85 ? -5.153 2.156 12.794 1.00 94.44 85 HIS A C 1
ATOM 656 O O . HIS A 1 85 ? -5.064 0.938 12.966 1.00 94.44 85 HIS A O 1
ATOM 662 N N . VAL A 1 86 ? -4.899 2.741 11.629 1.00 95.06 86 VAL A N 1
ATOM 663 C CA . VAL A 1 86 ? -4.457 2.002 10.449 1.00 95.06 86 VAL A CA 1
ATOM 664 C C . VAL A 1 86 ? -2.937 2.005 10.381 1.00 95.06 86 VAL A C 1
ATOM 666 O O . VAL A 1 86 ? -2.277 3.000 10.664 1.00 95.06 86 VAL A O 1
ATOM 669 N N . THR A 1 87 ? -2.353 0.870 10.027 1.00 92.25 87 THR A N 1
ATOM 670 C CA . THR A 1 87 ? -0.916 0.721 9.813 1.00 92.25 87 THR A CA 1
ATOM 671 C C . THR A 1 87 ? -0.684 0.012 8.496 1.00 92.25 87 THR A C 1
ATOM 673 O O . THR A 1 87 ? -1.292 -1.024 8.226 1.00 92.25 87 THR A O 1
ATOM 676 N N . THR A 1 88 ? 0.191 0.571 7.673 1.00 90.31 88 THR A N 1
ATOM 677 C CA . THR A 1 88 ? 0.640 -0.081 6.448 1.00 90.31 88 THR A CA 1
ATOM 678 C C . THR A 1 88 ? 1.859 -0.937 6.746 1.00 90.31 88 THR A C 1
ATOM 680 O O . THR A 1 88 ? 2.682 -0.578 7.588 1.00 90.31 88 THR A O 1
ATOM 683 N N . ALA A 1 89 ? 1.986 -2.080 6.082 1.00 87.62 89 ALA A N 1
ATOM 684 C CA . ALA A 1 89 ? 3.195 -2.890 6.137 1.00 87.62 89 ALA A CA 1
ATOM 685 C C . ALA A 1 89 ? 3.585 -3.356 4.736 1.00 87.62 89 ALA A C 1
ATOM 687 O O . ALA A 1 89 ? 2.797 -4.004 4.056 1.00 87.62 89 ALA A O 1
ATOM 688 N N . ALA A 1 90 ? 4.806 -3.041 4.313 1.00 83.88 90 ALA A N 1
ATOM 689 C CA . ALA A 1 90 ? 5.382 -3.552 3.081 1.00 83.88 90 ALA A CA 1
ATOM 690 C C . ALA A 1 90 ? 6.018 -4.914 3.340 1.00 83.88 90 ALA A C 1
ATOM 692 O O . ALA A 1 90 ? 6.868 -5.060 4.225 1.00 83.88 90 ALA A O 1
ATOM 693 N N . VAL A 1 91 ? 5.602 -5.907 2.567 1.00 79.00 91 VAL A N 1
ATOM 694 C CA . VAL A 1 91 ? 5.951 -7.307 2.765 1.00 79.00 91 VAL A CA 1
ATOM 695 C C . VAL A 1 91 ? 6.646 -7.848 1.532 1.00 79.00 91 VAL A C 1
ATOM 697 O O . VAL A 1 91 ? 6.189 -7.712 0.395 1.00 79.00 91 VAL A O 1
ATOM 700 N N . GLU A 1 92 ? 7.798 -8.449 1.779 1.00 74.06 92 GLU A N 1
ATOM 701 C CA . GLU A 1 92 ? 8.643 -8.990 0.736 1.00 74.06 92 GLU A CA 1
ATOM 702 C C . GLU A 1 92 ? 8.186 -10.379 0.302 1.00 74.06 92 GLU A C 1
ATOM 704 O O . GLU A 1 92 ? 7.721 -11.189 1.113 1.00 74.06 92 GLU A O 1
ATOM 709 N N . VAL A 1 93 ? 8.375 -10.638 -0.990 1.00 71.25 93 VAL A N 1
ATOM 710 C CA . VAL A 1 93 ? 8.098 -11.909 -1.647 1.00 71.25 93 VAL A CA 1
ATOM 711 C C . VAL A 1 93 ? 9.435 -12.566 -1.995 1.00 71.25 93 VAL A C 1
ATOM 713 O O . VAL A 1 93 ? 10.255 -11.935 -2.653 1.00 71.25 93 VAL A O 1
ATOM 716 N N . LEU A 1 94 ? 9.683 -13.794 -1.524 1.00 59.09 94 LEU A N 1
ATOM 717 C CA . LEU A 1 94 ? 10.992 -14.470 -1.670 1.00 59.09 94 LEU A CA 1
ATOM 718 C C . LEU A 1 94 ? 11.182 -15.227 -2.985 1.00 59.09 94 LEU A C 1
ATOM 720 O O . LEU A 1 94 ? 12.298 -15.632 -3.294 1.00 59.09 94 LEU A O 1
ATOM 724 N N . SER A 1 95 ? 10.099 -15.486 -3.711 1.00 60.28 95 SER A N 1
ATOM 725 C CA . SER A 1 95 ? 10.126 -16.155 -5.008 1.00 60.28 95 SER A CA 1
ATOM 726 C C . SER A 1 95 ? 9.316 -15.313 -5.966 1.00 60.28 95 SER A C 1
ATOM 728 O O . SER A 1 95 ? 8.098 -15.188 -5.840 1.00 60.28 95 SER A O 1
ATOM 730 N N . THR A 1 96 ? 10.011 -14.703 -6.911 1.00 59.03 96 THR A N 1
ATOM 731 C CA . THR A 1 96 ? 9.399 -13.786 -7.865 1.00 59.03 96 THR A CA 1
ATOM 732 C C . THR A 1 96 ? 8.795 -14.505 -9.058 1.00 59.03 96 THR A C 1
ATOM 734 O O . THR A 1 96 ? 8.225 -13.852 -9.928 1.00 59.03 96 THR A O 1
ATOM 737 N N . SER A 1 97 ? 8.878 -15.843 -9.088 1.00 61.00 97 SER A N 1
ATOM 738 C CA . SER A 1 97 ? 8.211 -16.704 -10.068 1.00 61.00 97 SER A CA 1
ATOM 739 C C . SER A 1 97 ? 6.727 -16.369 -10.254 1.00 61.00 97 SER A C 1
ATOM 741 O O . SER A 1 97 ? 6.182 -16.650 -11.321 1.00 61.00 97 SER A O 1
ATOM 743 N N . VAL A 1 98 ? 6.097 -15.724 -9.260 1.00 65.19 98 VAL A N 1
ATOM 744 C CA . VAL A 1 98 ? 4.779 -15.097 -9.368 1.00 65.19 98 VAL A CA 1
ATOM 745 C C . VAL A 1 98 ? 4.748 -13.779 -8.578 1.00 65.19 98 VAL A C 1
ATOM 747 O O . VAL A 1 98 ? 4.811 -13.768 -7.346 1.00 65.19 98 VAL A O 1
ATOM 750 N N . GLY A 1 99 ? 4.558 -12.666 -9.284 1.00 67.19 99 GLY A N 1
ATOM 751 C CA . GLY A 1 99 ? 4.244 -11.353 -8.732 1.00 67.19 99 GLY A CA 1
ATOM 752 C C . GLY A 1 99 ? 5.337 -10.621 -7.973 1.00 67.19 99 GLY A C 1
ATOM 753 O O . GLY A 1 99 ? 6.445 -11.097 -7.758 1.00 67.19 99 GLY A O 1
ATOM 754 N N . THR A 1 100 ? 4.993 -9.396 -7.592 1.00 70.62 100 THR A N 1
ATOM 755 C CA . THR A 1 100 ? 5.888 -8.411 -6.992 1.00 70.62 100 THR A CA 1
ATOM 756 C C . THR A 1 100 ? 5.297 -7.939 -5.669 1.00 70.62 100 THR A C 1
ATOM 758 O O . THR A 1 100 ? 4.077 -7.857 -5.583 1.00 70.62 100 THR A O 1
ATOM 761 N N . GLY A 1 101 ? 6.152 -7.646 -4.685 1.00 75.38 101 GLY A N 1
ATOM 762 C CA . GLY A 1 101 ? 5.867 -7.167 -3.326 1.00 75.38 101 GLY A CA 1
ATOM 763 C C . GLY A 1 101 ? 4.418 -6.795 -2.953 1.00 75.38 101 GLY A C 1
ATOM 764 O O . GLY A 1 101 ? 3.745 -6.032 -3.642 1.00 75.38 101 GLY A O 1
ATOM 765 N N . ILE A 1 102 ? 3.987 -7.246 -1.771 1.00 84.06 102 ILE A N 1
ATOM 766 C CA . ILE A 1 102 ? 2.652 -6.999 -1.211 1.00 84.06 102 ILE A CA 1
ATOM 767 C C . ILE A 1 102 ? 2.673 -5.899 -0.138 1.00 84.06 102 ILE A C 1
ATOM 769 O O . ILE A 1 102 ? 3.593 -5.821 0.671 1.00 84.06 102 ILE A O 1
ATOM 773 N N . ILE A 1 103 ? 1.628 -5.076 -0.089 1.00 89.25 103 ILE A N 1
ATOM 774 C CA . ILE A 1 103 ? 1.326 -4.157 1.013 1.00 89.25 103 ILE A CA 1
ATOM 775 C C . ILE A 1 103 ? 0.157 -4.712 1.827 1.00 89.25 103 ILE A C 1
ATOM 777 O O . ILE A 1 103 ? -0.848 -5.138 1.268 1.00 89.25 103 ILE A O 1
ATOM 781 N N . TYR A 1 104 ? 0.246 -4.657 3.151 1.00 92.44 104 TYR A N 1
ATOM 782 C CA . TYR A 1 104 ? -0.877 -4.883 4.056 1.00 92.44 104 TYR A CA 1
ATOM 783 C C . TYR A 1 104 ? -1.398 -3.566 4.606 1.00 92.44 104 TYR A C 1
ATOM 785 O O . TYR A 1 104 ? -0.624 -2.744 5.089 1.00 92.44 104 TYR A O 1
ATOM 793 N N . LEU A 1 105 ? -2.717 -3.408 4.587 1.00 95.06 105 LEU A N 1
ATOM 794 C CA . LEU A 1 105 ? -3.455 -2.410 5.344 1.00 95.06 105 LEU A CA 1
ATOM 795 C C . LEU A 1 105 ? -4.009 -3.098 6.594 1.00 95.06 105 LEU A C 1
ATOM 797 O O . LEU A 1 105 ? -4.848 -3.997 6.499 1.00 95.06 105 LEU A O 1
ATOM 801 N N . ILE A 1 106 ? -3.503 -2.724 7.764 1.00 95.31 106 ILE A N 1
ATOM 802 C CA . ILE A 1 106 ? -3.736 -3.435 9.022 1.00 95.31 106 ILE A CA 1
ATOM 803 C C . ILE A 1 106 ? -4.448 -2.506 10.003 1.00 95.31 106 ILE A C 1
ATOM 805 O O . ILE A 1 106 ? -4.004 -1.389 10.246 1.00 95.31 106 ILE A O 1
ATOM 809 N N . ASP A 1 107 ? -5.519 -2.992 10.616 1.00 95.56 107 ASP A N 1
ATOM 810 C CA . ASP A 1 107 ? -6.125 -2.386 11.797 1.00 95.56 107 ASP A CA 1
ATOM 811 C C . ASP A 1 107 ? -5.326 -2.799 13.034 1.00 95.56 107 ASP A C 1
ATOM 813 O O . ASP A 1 107 ? -5.258 -3.979 13.396 1.00 95.56 107 ASP A O 1
ATOM 817 N N . THR A 1 108 ? -4.709 -1.816 13.682 1.00 91.56 108 THR A N 1
ATOM 818 C CA . THR A 1 108 ? -3.897 -1.985 14.891 1.00 91.56 108 THR A CA 1
ATOM 819 C C . THR A 1 108 ? -4.521 -1.266 16.091 1.00 91.56 108 THR A C 1
ATOM 821 O O . THR A 1 108 ? -3.843 -0.951 17.067 1.00 91.56 108 THR A O 1
ATOM 824 N N . THR A 1 109 ? -5.836 -1.031 16.055 1.00 90.69 109 THR A N 1
ATOM 825 C CA . THR A 1 109 ? -6.582 -0.335 17.119 1.00 90.69 109 THR A CA 1
ATOM 826 C C . THR A 1 109 ? -6.602 -1.135 18.417 1.00 90.69 109 THR A C 1
ATOM 828 O O . THR A 1 109 ? -6.426 -0.598 19.514 1.00 90.69 109 THR A O 1
ATOM 831 N N . GLU A 1 110 ? -6.829 -2.446 18.318 1.00 89.44 110 GLU A N 1
ATOM 832 C CA . GLU A 1 110 ? -6.880 -3.307 19.491 1.00 89.44 110 GLU A CA 1
ATOM 833 C C . GLU A 1 110 ? -5.479 -3.645 20.007 1.00 89.44 110 GLU A C 1
ATOM 835 O O . GLU A 1 110 ? -4.577 -4.008 19.255 1.00 89.44 110 GLU A O 1
ATOM 840 N N . TYR A 1 111 ? -5.323 -3.638 21.330 1.00 83.19 111 TYR A N 1
ATOM 841 C CA . TYR A 1 111 ? -4.108 -4.094 21.993 1.00 83.19 111 TYR A CA 1
ATOM 842 C C . TYR A 1 111 ? -4.418 -4.816 23.307 1.00 83.19 111 TYR A C 1
ATOM 844 O O . TYR A 1 111 ? -5.523 -4.762 23.854 1.00 83.19 111 TYR A O 1
ATOM 852 N N . THR A 1 112 ? -3.421 -5.523 23.827 1.00 80.81 112 THR A N 1
ATOM 853 C CA . THR A 1 112 ? -3.419 -6.076 25.182 1.00 80.81 112 THR A CA 1
ATOM 854 C C . THR A 1 112 ? -2.305 -5.454 26.004 1.00 80.81 112 THR A C 1
ATOM 856 O O . THR A 1 112 ? -1.250 -5.106 25.477 1.00 80.81 112 THR A O 1
ATOM 859 N N . LEU A 1 113 ? -2.543 -5.339 27.310 1.00 72.69 113 LEU A N 1
ATOM 860 C CA . LEU A 1 113 ? -1.532 -4.964 28.287 1.00 72.69 113 LEU A CA 1
ATOM 861 C C . LEU A 1 113 ? -1.457 -6.060 29.352 1.00 72.69 113 LEU A C 1
ATOM 863 O O . LEU A 1 113 ? -2.273 -6.096 30.274 1.00 72.69 113 LEU A O 1
ATOM 867 N N . VAL A 1 114 ? -0.506 -6.982 29.205 1.00 69.88 114 VAL A N 1
ATOM 868 C CA . VAL A 1 114 ? -0.298 -8.100 30.141 1.00 69.88 114 VAL A CA 1
ATOM 869 C C . VAL A 1 114 ? 1.105 -7.985 30.718 1.00 69.88 114 VAL A C 1
ATOM 871 O O . VAL A 1 114 ? 2.075 -7.889 29.973 1.00 69.88 114 VAL A O 1
ATOM 874 N N . ASP A 1 115 ? 1.216 -7.942 32.046 1.00 71.88 115 ASP A N 1
ATOM 875 C CA . ASP A 1 115 ? 2.491 -7.785 32.764 1.00 71.88 115 ASP A CA 1
ATOM 876 C C . ASP A 1 115 ? 3.326 -6.572 32.297 1.00 71.88 115 ASP A C 1
ATOM 878 O O . ASP A 1 115 ? 4.553 -6.621 32.234 1.00 71.88 115 ASP A O 1
ATOM 882 N N . GLY A 1 116 ? 2.654 -5.470 31.941 1.00 64.12 116 GLY A N 1
ATOM 883 C CA . GLY A 1 116 ? 3.296 -4.240 31.462 1.00 64.12 116 GLY A CA 1
ATOM 884 C C . GLY A 1 116 ? 3.808 -4.301 30.019 1.00 64.12 116 GLY A C 1
ATOM 885 O O . GLY A 1 116 ? 4.382 -3.322 29.550 1.00 64.12 116 GLY A O 1
ATOM 886 N N . GLN A 1 117 ? 3.589 -5.409 29.306 1.00 61.56 117 GLN A N 1
ATOM 887 C CA . GLN A 1 117 ? 3.861 -5.504 27.876 1.00 61.56 117 GLN A CA 1
ATOM 888 C C . GLN A 1 117 ? 2.636 -5.103 27.076 1.00 61.56 117 GLN A C 1
ATOM 890 O O . GLN A 1 117 ? 1.564 -5.692 27.230 1.00 61.56 117 GLN A O 1
ATOM 895 N N . PHE A 1 118 ? 2.834 -4.113 26.216 1.00 68.56 118 PHE A N 1
ATOM 896 C CA . PHE A 1 118 ? 1.893 -3.716 25.188 1.00 68.56 118 PHE A CA 1
ATOM 897 C C . PHE A 1 118 ? 2.053 -4.652 23.987 1.00 68.56 118 PHE A C 1
ATOM 899 O O . PHE A 1 118 ? 3.181 -4.892 23.564 1.00 68.56 118 PHE A O 1
ATOM 906 N N . LYS A 1 119 ? 0.947 -5.203 23.485 1.00 76.75 119 LYS A N 1
ATOM 907 C CA . LYS A 1 119 ? 0.923 -6.009 22.258 1.00 76.75 119 LYS A CA 1
ATOM 908 C C . LYS A 1 119 ? -0.310 -5.661 21.443 1.00 76.75 119 LYS A C 1
ATOM 910 O O . LYS A 1 119 ? -1.424 -5.871 21.935 1.00 76.75 119 LYS A O 1
ATOM 915 N N . PHE A 1 120 ? -0.118 -5.176 20.227 1.00 83.06 120 PHE A N 1
ATOM 916 C CA . PHE A 1 120 ? -1.175 -5.004 19.244 1.00 83.06 120 PHE A CA 1
ATOM 917 C C . PHE A 1 120 ? -1.846 -6.343 18.919 1.00 83.06 120 PHE A C 1
ATOM 919 O O . PHE A 1 120 ? -1.238 -7.416 18.983 1.00 83.06 120 PHE A O 1
ATOM 926 N N . LYS A 1 121 ? -3.126 -6.270 18.564 1.00 87.31 121 LYS A N 1
ATOM 927 C CA . LYS A 1 121 ? -3.907 -7.358 17.979 1.00 87.31 121 LYS A CA 1
ATOM 928 C C . LYS A 1 121 ? -4.223 -6.984 16.530 1.00 87.31 121 LYS A C 1
ATOM 930 O O . LYS A 1 121 ? -5.344 -6.554 16.254 1.00 87.31 121 LYS A O 1
ATOM 935 N N . PRO A 1 122 ? -3.228 -7.083 15.639 1.00 89.25 122 PRO A N 1
ATOM 936 C CA . PRO A 1 122 ? -3.381 -6.640 14.266 1.00 89.25 122 PRO A CA 1
ATOM 937 C C . PRO A 1 122 ? -4.464 -7.469 13.563 1.00 89.25 122 PRO A C 1
ATOM 939 O O . PRO A 1 122 ? -4.575 -8.680 13.779 1.00 89.25 122 PRO A O 1
ATOM 942 N N . LYS A 1 123 ? -5.259 -6.821 12.717 1.00 93.00 123 LYS A N 1
ATOM 943 C CA . LYS A 1 123 ? -6.214 -7.476 11.817 1.00 93.00 123 LYS A CA 1
ATOM 944 C C . LYS A 1 123 ? -5.970 -6.959 10.411 1.00 93.00 123 LYS A C 1
ATOM 946 O O . LYS A 1 123 ? -5.909 -5.749 10.216 1.00 93.00 123 LYS A O 1
ATOM 951 N N . LEU A 1 124 ? -5.838 -7.852 9.435 1.00 93.81 124 LEU A N 1
ATOM 952 C CA . LEU A 1 124 ? -5.768 -7.428 8.041 1.00 93.81 124 LEU A CA 1
ATOM 953 C C . LEU A 1 124 ? -7.115 -6.808 7.651 1.00 93.81 124 LEU A C 1
ATOM 955 O O . LEU A 1 124 ? -8.142 -7.483 7.712 1.00 93.81 124 LEU A O 1
ATOM 959 N N . ILE A 1 125 ? -7.096 -5.537 7.252 1.00 96.25 125 ILE A N 1
ATOM 960 C CA . ILE A 1 125 ? -8.220 -4.900 6.562 1.00 96.25 125 ILE A CA 1
ATOM 961 C C . ILE A 1 125 ? -8.228 -5.419 5.126 1.00 96.25 125 ILE A C 1
ATOM 963 O O . ILE A 1 125 ? -9.227 -5.961 4.651 1.00 96.25 125 ILE A O 1
ATOM 967 N N . ARG A 1 126 ? -7.087 -5.268 4.442 1.00 95.56 126 ARG A N 1
ATOM 968 C CA . ARG A 1 126 ? -6.895 -5.703 3.060 1.00 95.56 126 ARG A 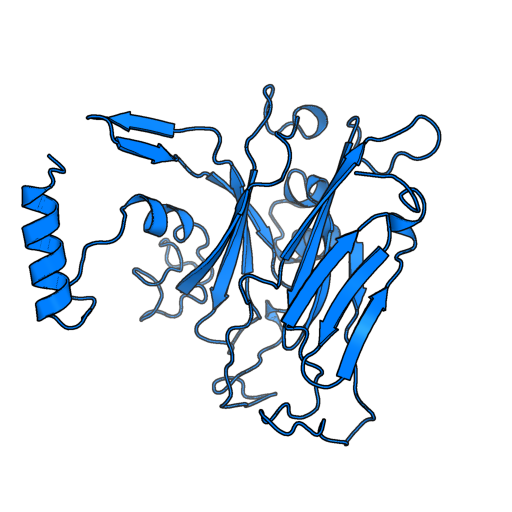CA 1
ATOM 969 C C . ARG A 1 126 ? -5.416 -5.755 2.706 1.00 95.56 126 ARG A C 1
ATOM 971 O O . ARG A 1 126 ? -4.614 -5.016 3.268 1.00 95.56 126 ARG A O 1
ATOM 978 N N . ASP A 1 127 ? -5.063 -6.596 1.749 1.00 93.12 127 ASP A N 1
ATOM 979 C CA . ASP A 1 127 ? -3.767 -6.566 1.090 1.00 93.12 127 ASP A CA 1
ATOM 980 C C . ASP A 1 127 ? -3.854 -5.892 -0.288 1.00 93.12 127 ASP A C 1
ATOM 982 O O . ASP A 1 127 ? -4.895 -5.903 -0.945 1.00 93.12 127 ASP A O 1
ATOM 986 N N . TRP A 1 128 ? -2.738 -5.355 -0.755 1.00 92.88 128 TRP A N 1
ATOM 987 C CA . TRP A 1 128 ? -2.589 -4.840 -2.104 1.00 92.88 128 TRP A CA 1
ATOM 988 C C . TRP A 1 128 ? -1.316 -5.387 -2.740 1.00 92.88 128 TRP A C 1
ATOM 990 O O . TRP A 1 128 ? -0.262 -5.423 -2.111 1.00 92.88 128 TRP A O 1
ATOM 1000 N N . GLU A 1 129 ? -1.4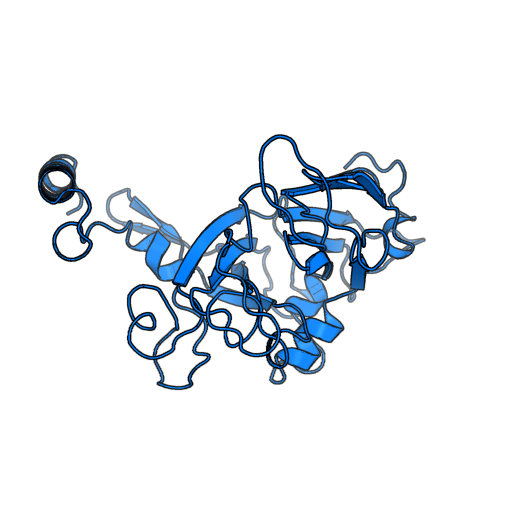09 -5.786 -4.000 1.00 87.38 129 GLU A N 1
ATOM 1001 C CA . GLU A 1 129 ? -0.259 -6.059 -4.856 1.00 87.38 129 GLU A CA 1
ATOM 1002 C C . GLU A 1 129 ? -0.509 -5.402 -6.218 1.00 87.38 129 GLU A C 1
ATOM 1004 O O . GLU A 1 129 ? -1.626 -4.971 -6.519 1.00 87.38 129 GLU A O 1
ATOM 1009 N N . ILE A 1 130 ? 0.518 -5.323 -7.062 1.00 86.38 130 ILE A N 1
ATOM 1010 C CA . ILE A 1 130 ? 0.336 -4.798 -8.418 1.00 86.38 130 ILE A CA 1
ATOM 1011 C C . ILE A 1 130 ? -0.721 -5.650 -9.136 1.00 86.38 130 ILE A C 1
ATOM 1013 O O . ILE A 1 130 ? -0.564 -6.867 -9.186 1.00 86.38 130 ILE A O 1
ATOM 1017 N N . PRO A 1 131 ? -1.768 -5.068 -9.748 1.00 85.81 131 PRO A N 1
ATOM 1018 C CA . PRO A 1 131 ? -2.891 -5.859 -10.259 1.00 85.81 131 PRO A CA 1
ATOM 1019 C C . PRO A 1 131 ? -2.518 -6.968 -11.255 1.00 85.81 131 PRO A C 1
ATOM 1021 O O . PRO A 1 131 ? -3.178 -7.999 -11.323 1.00 85.81 131 PRO A O 1
ATOM 1024 N N . THR A 1 132 ? -1.443 -6.781 -12.022 1.00 77.50 132 THR A N 1
ATOM 1025 C CA . THR A 1 132 ? -0.937 -7.763 -12.995 1.00 77.50 132 THR A CA 1
ATOM 1026 C C . THR A 1 132 ? 0.173 -8.657 -12.445 1.00 77.50 132 THR A C 1
ATOM 1028 O O . THR A 1 132 ? 0.762 -9.424 -13.206 1.00 77.50 132 THR A O 1
ATOM 1031 N N . ALA A 1 133 ? 0.487 -8.564 -11.151 1.00 75.69 133 ALA A N 1
ATOM 1032 C CA . ALA A 1 133 ? 1.568 -9.306 -10.512 1.00 75.69 133 ALA A CA 1
ATOM 1033 C C . ALA A 1 133 ? 1.378 -10.818 -10.659 1.00 75.69 133 ALA A C 1
ATOM 1035 O O . ALA A 1 133 ? 2.323 -11.524 -10.966 1.00 75.69 133 ALA A O 1
ATOM 1036 N N . ASN A 1 134 ? 0.159 -11.340 -10.518 1.00 72.50 134 ASN A N 1
ATOM 1037 C CA . ASN A 1 134 ? -0.056 -12.790 -10.616 1.00 72.50 134 ASN A CA 1
ATOM 1038 C C . ASN A 1 134 ? 0.265 -13.374 -12.001 1.00 72.50 134 ASN A C 1
ATOM 1040 O O . ASN A 1 134 ? 0.525 -14.569 -12.107 1.00 72.50 134 ASN A O 1
ATOM 1044 N N . ASP A 1 135 ? 0.282 -12.533 -13.036 1.00 71.25 135 ASP A N 1
ATOM 1045 C CA . ASP A 1 135 ? 0.572 -12.933 -14.412 1.00 71.25 135 ASP A CA 1
ATOM 1046 C C . ASP A 1 135 ? 2.010 -12.597 -14.847 1.00 71.25 135 ASP A C 1
ATOM 1048 O O . ASP A 1 135 ? 2.398 -12.947 -15.959 1.00 71.25 135 ASP A O 1
ATOM 1052 N N . HIS A 1 136 ? 2.801 -11.915 -14.008 1.00 69.12 136 HIS A N 1
ATOM 1053 C CA . HIS A 1 136 ? 4.160 -11.477 -14.340 1.00 69.12 136 HIS A CA 1
ATOM 1054 C C . HIS A 1 136 ? 5.147 -11.850 -13.231 1.00 69.12 136 HIS A C 1
ATOM 1056 O O . HIS A 1 136 ? 4.874 -11.682 -12.046 1.00 69.12 136 HIS A O 1
ATOM 1062 N N . CYS A 1 137 ? 6.326 -12.324 -13.622 1.00 69.19 137 CYS A N 1
ATOM 1063 C CA . CYS A 1 137 ? 7.428 -12.619 -12.710 1.00 69.19 137 CYS A CA 1
ATOM 1064 C C . CYS A 1 137 ? 8.601 -11.650 -12.921 1.00 69.19 137 CYS A C 1
ATOM 1066 O O . CYS A 1 137 ? 8.735 -11.066 -14.001 1.00 69.19 137 CYS A O 1
ATOM 1068 N N . TYR A 1 138 ? 9.460 -11.476 -11.912 1.00 66.75 138 TYR A N 1
ATOM 1069 C CA . TYR A 1 138 ? 10.686 -10.672 -12.028 1.00 66.75 138 TYR A CA 1
ATOM 1070 C C . TYR A 1 138 ? 11.758 -11.118 -11.034 1.00 66.75 138 TYR A C 1
ATOM 1072 O O . TYR A 1 138 ? 11.630 -10.785 -9.869 1.00 66.75 138 TYR A O 1
ATOM 1080 N N . GLY A 1 139 ? 12.843 -11.757 -11.470 1.00 67.38 139 GLY A N 1
ATOM 1081 C CA . GLY A 1 139 ? 13.906 -12.215 -10.563 1.00 67.38 139 GLY A CA 1
ATOM 1082 C C . GLY A 1 139 ? 14.595 -13.470 -11.079 1.00 67.38 139 GLY A C 1
ATOM 1083 O O . GLY A 1 139 ? 14.388 -13.863 -12.230 1.00 67.38 139 GLY A O 1
ATOM 1084 N N . ALA A 1 140 ? 15.449 -14.092 -10.271 1.00 67.12 140 ALA A N 1
ATOM 1085 C CA . ALA A 1 140 ? 16.333 -15.178 -10.705 1.00 67.12 140 ALA A CA 1
ATOM 1086 C C . ALA A 1 140 ? 15.543 -16.424 -11.140 1.00 67.12 140 ALA A C 1
ATOM 1088 O O . ALA A 1 140 ? 15.948 -17.181 -12.026 1.00 67.12 140 ALA A O 1
ATOM 1089 N N . ASP A 1 141 ? 14.389 -16.627 -10.510 1.00 70.06 141 ASP A N 1
ATOM 1090 C CA . ASP A 1 141 ? 13.467 -17.734 -10.738 1.00 70.06 141 ASP A CA 1
ATOM 1091 C C . ASP A 1 141 ? 12.418 -17.454 -11.833 1.00 70.06 141 ASP A C 1
ATOM 1093 O O . ASP A 1 141 ? 11.659 -18.355 -12.204 1.00 70.06 141 ASP A O 1
ATOM 1097 N N . CYS A 1 142 ? 12.399 -16.246 -12.409 1.00 73.38 142 CYS A N 1
ATOM 1098 C CA . CYS A 1 142 ? 11.501 -15.882 -13.500 1.00 73.38 142 CYS A CA 1
ATOM 1099 C C . CYS A 1 142 ? 12.030 -16.346 -14.866 1.00 73.38 142 CYS A C 1
ATOM 1101 O O . CYS A 1 142 ? 13.092 -15.932 -15.321 1.00 73.38 142 CYS A O 1
ATOM 1103 N N . VAL A 1 143 ? 11.258 -17.167 -15.586 1.00 75.00 143 VAL A N 1
ATOM 1104 C CA . VAL A 1 143 ? 11.658 -17.666 -16.919 1.00 75.00 143 VAL A CA 1
ATOM 1105 C C . VAL A 1 143 ? 11.619 -16.569 -17.988 1.00 75.00 143 VAL A C 1
ATOM 1107 O O . VAL A 1 143 ? 12.441 -16.577 -18.905 1.00 75.00 143 VAL A O 1
ATOM 1110 N N . GLU A 1 144 ? 10.662 -15.644 -17.896 1.00 69.44 144 GLU A N 1
ATOM 1111 C CA . GLU A 1 144 ? 10.459 -14.591 -18.903 1.00 69.44 144 GLU A CA 1
ATOM 1112 C C . GLU A 1 144 ? 11.425 -13.414 -18.722 1.00 69.44 144 GLU A C 1
ATOM 1114 O O . GLU A 1 144 ? 11.913 -12.845 -19.702 1.00 69.44 144 GLU A O 1
ATOM 1119 N N . HIS A 1 145 ? 11.754 -13.098 -17.469 1.00 67.81 145 HIS A N 1
ATOM 1120 C CA . HIS A 1 145 ? 12.610 -11.985 -17.066 1.00 67.81 145 HIS A CA 1
ATOM 1121 C C . HIS A 1 145 ? 13.626 -12.424 -15.991 1.00 67.81 145 HIS A C 1
ATOM 1123 O O . HIS A 1 145 ? 13.571 -11.921 -14.867 1.00 67.81 145 HIS A O 1
ATOM 1129 N N . PRO A 1 146 ? 14.544 -13.364 -16.311 1.00 70.88 146 PRO A N 1
ATOM 1130 C CA . PRO A 1 146 ? 15.513 -13.877 -15.347 1.00 70.88 146 PRO A CA 1
ATOM 1131 C C . PRO A 1 146 ? 16.519 -12.790 -14.963 1.00 70.88 146 PRO A C 1
ATOM 1133 O O . PRO A 1 146 ? 17.233 -12.274 -15.829 1.00 70.88 146 PRO A O 1
ATOM 1136 N N . HIS A 1 147 ? 16.590 -12.458 -13.675 1.00 66.25 147 HIS A N 1
ATOM 1137 C CA . HIS A 1 147 ? 17.536 -11.475 -13.149 1.00 66.25 147 HIS A CA 1
ATOM 1138 C C . HIS A 1 147 ? 18.020 -11.849 -11.746 1.00 66.25 147 HIS A C 1
ATOM 1140 O O . HIS A 1 147 ? 17.258 -11.783 -10.789 1.00 66.25 147 HIS A O 1
ATOM 1146 N N . ASP A 1 148 ? 19.302 -12.200 -11.621 1.00 62.47 148 ASP A N 1
ATOM 1147 C CA . ASP A 1 148 ? 19.891 -12.638 -10.346 1.00 62.47 148 ASP A CA 1
ATOM 1148 C C . ASP A 1 148 ? 20.075 -11.493 -9.336 1.00 62.47 148 ASP A C 1
ATOM 1150 O O . ASP A 1 148 ? 20.238 -11.748 -8.142 1.00 62.47 148 ASP A O 1
ATOM 1154 N N . ASP A 1 149 ? 20.028 -10.232 -9.785 1.00 59.25 149 ASP A N 1
ATOM 1155 C CA . ASP A 1 149 ? 20.009 -9.087 -8.873 1.00 59.25 149 ASP A CA 1
ATOM 1156 C C . ASP A 1 149 ? 18.581 -8.864 -8.347 1.00 59.25 149 ASP A C 1
ATOM 1158 O O . ASP A 1 149 ? 17.901 -7.898 -8.706 1.00 59.25 149 ASP A O 1
ATOM 1162 N N . GLU A 1 150 ? 18.112 -9.797 -7.522 1.00 55.19 150 GLU A N 1
ATOM 1163 C CA . GLU A 1 150 ? 16.918 -9.631 -6.696 1.00 55.19 150 GLU A CA 1
ATOM 1164 C C . GLU A 1 150 ? 17.243 -8.628 -5.587 1.00 55.19 150 GLU A C 1
ATOM 1166 O O . GLU A 1 150 ? 17.802 -8.957 -4.538 1.00 55.19 150 GLU A O 1
ATOM 1171 N N . TRP A 1 151 ? 16.943 -7.359 -5.847 1.00 56.22 151 TRP A N 1
ATOM 1172 C CA . TRP A 1 151 ? 16.916 -6.349 -4.801 1.00 56.22 151 TRP A CA 1
ATOM 1173 C C . TRP A 1 151 ? 15.525 -6.349 -4.174 1.00 56.22 151 TRP A C 1
ATOM 1175 O O . TRP A 1 151 ? 14.524 -6.513 -4.871 1.00 56.22 151 TRP A O 1
ATOM 1185 N N . LEU A 1 152 ? 15.496 -6.159 -2.853 1.00 58.00 152 LEU A N 1
ATOM 1186 C CA . LEU A 1 152 ? 14.302 -5.947 -2.031 1.00 58.00 152 LEU A CA 1
ATOM 1187 C C . LEU A 1 152 ? 13.262 -5.168 -2.837 1.00 58.00 152 LEU A C 1
ATOM 1189 O O . LEU A 1 152 ? 13.545 -4.037 -3.191 1.00 58.00 152 LEU A O 1
ATOM 1193 N N . LEU A 1 153 ? 12.094 -5.727 -3.160 1.00 60.62 153 LEU A N 1
ATOM 1194 C CA . LEU A 1 153 ? 11.113 -5.044 -4.028 1.00 60.62 153 LEU A CA 1
ATOM 1195 C C . LEU A 1 153 ? 10.559 -3.754 -3.386 1.00 60.62 153 LEU A C 1
ATOM 1197 O O . LEU A 1 153 ? 10.153 -2.823 -4.087 1.00 60.62 153 LEU A O 1
ATOM 1201 N N . PHE A 1 154 ? 10.643 -3.681 -2.055 1.00 61.50 154 PHE A N 1
ATOM 1202 C CA . PHE A 1 154 ? 10.331 -2.515 -1.241 1.00 61.50 154 PHE A CA 1
ATOM 1203 C C . PHE A 1 154 ? 11.526 -2.071 -0.405 1.00 61.50 154 PHE A C 1
ATOM 1205 O O . PHE A 1 154 ? 12.345 -2.877 0.025 1.00 61.50 154 PHE A O 1
ATOM 1212 N N . SER A 1 155 ? 11.577 -0.778 -0.110 1.00 59.47 155 SER A N 1
ATOM 1213 C CA . SER A 1 155 ? 12.450 -0.187 0.904 1.00 59.47 155 SER A CA 1
ATOM 1214 C C . SER A 1 155 ? 11.615 0.601 1.913 1.00 59.47 155 SER A C 1
ATOM 1216 O O . SER A 1 155 ? 10.487 0.984 1.607 1.00 59.47 155 SER A O 1
ATOM 1218 N N . PRO A 1 156 ? 12.140 0.889 3.114 1.00 51.62 156 PRO A N 1
ATOM 1219 C CA . PRO A 1 156 ? 11.444 1.716 4.098 1.00 51.62 156 PRO A CA 1
ATOM 1220 C C . PRO A 1 156 ? 11.174 3.156 3.634 1.00 51.62 156 PRO A C 1
ATOM 1222 O O . PRO A 1 156 ? 10.443 3.874 4.298 1.00 51.62 156 PRO A O 1
ATOM 1225 N N . HIS A 1 157 ? 11.767 3.598 2.523 1.00 63.44 157 HIS A N 1
ATOM 1226 C CA . HIS A 1 157 ? 11.509 4.911 1.923 1.00 63.44 157 HIS A CA 1
ATOM 1227 C C . HIS A 1 157 ? 10.448 4.869 0.820 1.00 63.44 157 HIS A C 1
ATOM 1229 O O . HIS A 1 157 ? 10.168 5.887 0.190 1.00 63.44 157 HIS A O 1
ATOM 1235 N N . ASN A 1 158 ? 9.904 3.686 0.538 1.00 76.94 158 ASN A N 1
ATOM 1236 C CA . ASN A 1 158 ? 9.126 3.454 -0.664 1.00 76.94 158 ASN A CA 1
ATOM 1237 C C . ASN A 1 158 ? 7.640 3.750 -0.515 1.00 76.94 158 ASN A C 1
ATOM 1239 O O . ASN A 1 158 ? 6.910 3.542 -1.479 1.00 76.94 158 ASN A O 1
ATOM 1243 N N . LEU A 1 159 ? 7.189 4.181 0.652 1.00 87.75 159 LEU A N 1
ATOM 1244 C CA . LEU A 1 159 ? 5.786 4.398 0.928 1.00 87.75 159 LEU A CA 1
ATOM 1245 C C . LEU A 1 159 ? 5.625 5.767 1.564 1.00 87.75 159 LEU A C 1
ATOM 1247 O O . LEU A 1 159 ? 6.415 6.141 2.423 1.00 87.75 159 LEU A O 1
ATOM 1251 N N . ASP A 1 160 ? 4.602 6.477 1.121 1.00 91.44 160 ASP A N 1
ATOM 1252 C CA . ASP A 1 160 ? 4.079 7.634 1.820 1.00 91.44 160 ASP A CA 1
ATOM 1253 C C . ASP A 1 160 ? 2.555 7.553 1.855 1.00 91.44 160 ASP A C 1
ATOM 1255 O O . ASP A 1 160 ? 1.930 6.865 1.038 1.00 91.44 160 ASP A O 1
ATOM 1259 N N . SER A 1 161 ? 1.948 8.237 2.812 1.00 91.81 161 SER A N 1
ATOM 1260 C CA . SER A 1 161 ? 0.513 8.199 3.041 1.00 91.81 161 SER A CA 1
ATOM 1261 C C . SER A 1 161 ? -0.039 9.603 3.234 1.00 91.81 161 SER A C 1
ATOM 1263 O O . SER A 1 161 ? 0.547 10.428 3.929 1.00 91.81 161 SER A O 1
ATOM 1265 N N . ALA A 1 162 ? -1.171 9.889 2.596 1.00 91.62 162 ALA A N 1
ATOM 1266 C CA . ALA A 1 162 ? -1.769 11.216 2.629 1.00 91.62 162 ALA A CA 1
ATOM 1267 C C . ALA A 1 162 ? -3.238 11.140 3.026 1.00 91.62 162 ALA A C 1
ATOM 1269 O O . ALA A 1 162 ? -3.990 10.319 2.497 1.00 91.62 162 ALA A O 1
ATOM 1270 N N . TYR A 1 163 ? -3.622 12.019 3.950 1.00 92.06 163 TYR A N 1
ATOM 1271 C CA . TYR A 1 163 ? -4.997 12.255 4.366 1.00 92.06 163 TYR A CA 1
ATOM 1272 C C . TYR A 1 163 ? -5.513 13.536 3.716 1.00 92.06 163 TYR A C 1
ATOM 1274 O O . TYR A 1 163 ? -4.873 14.587 3.788 1.00 92.06 163 TYR A O 1
ATOM 1282 N N . PHE A 1 164 ? -6.696 13.459 3.123 1.00 89.00 164 PHE A N 1
ATOM 1283 C CA . PHE A 1 164 ? -7.320 14.551 2.400 1.00 89.00 164 PHE A CA 1
ATOM 1284 C C . PHE A 1 164 ? -8.706 14.840 2.975 1.00 89.00 164 PHE A C 1
ATOM 1286 O O . PHE A 1 164 ? -9.641 14.083 2.723 1.00 89.00 164 PHE A O 1
ATOM 1293 N N . PRO A 1 165 ? -8.902 15.942 3.714 1.00 87.25 165 PRO A N 1
ATOM 1294 C CA . PRO A 1 165 ? -10.240 16.334 4.125 1.00 87.25 165 PRO A CA 1
ATOM 1295 C C . PRO A 1 165 ? -11.061 16.725 2.892 1.00 87.25 165 PRO A C 1
ATOM 1297 O O . PRO A 1 165 ? -10.607 17.488 2.034 1.00 87.25 165 PRO A O 1
ATOM 1300 N N . THR A 1 166 ? -12.283 16.214 2.810 1.00 83.31 166 THR A N 1
ATOM 1301 C CA . THR A 1 166 ? -13.233 16.598 1.762 1.00 83.31 166 THR A CA 1
ATOM 1302 C C . THR A 1 166 ? -13.726 18.023 1.994 1.00 83.31 166 THR A C 1
ATOM 1304 O O . THR A 1 166 ? -13.756 18.539 3.117 1.00 83.31 166 THR A O 1
ATOM 1307 N N . THR A 1 167 ? -14.116 18.692 0.914 1.00 72.81 167 THR A N 1
ATOM 1308 C CA . THR A 1 167 ? -14.713 20.029 0.978 1.00 72.81 167 THR A CA 1
ATOM 1309 C C . THR A 1 167 ? -16.017 20.062 0.189 1.00 72.81 167 THR A C 1
ATOM 1311 O O . THR A 1 167 ? -16.302 19.176 -0.609 1.00 72.81 167 THR A O 1
ATOM 1314 N N . GLU A 1 168 ? -16.816 21.120 0.356 1.00 64.81 168 GLU A N 1
ATOM 1315 C CA . GLU A 1 168 ? -18.073 21.289 -0.394 1.00 64.81 168 GLU A CA 1
ATOM 1316 C C . GLU A 1 168 ? -17.880 21.445 -1.920 1.00 64.81 168 GLU A C 1
ATOM 1318 O O . GLU A 1 168 ? -18.865 21.453 -2.661 1.00 64.81 168 GLU A O 1
ATOM 1323 N N . ILE A 1 169 ? -16.642 21.629 -2.395 1.00 61.47 169 ILE A N 1
ATOM 1324 C CA . ILE A 1 169 ? -16.325 21.926 -3.801 1.00 61.47 169 ILE A CA 1
ATOM 1325 C C . ILE A 1 169 ? -15.678 20.715 -4.485 1.00 61.47 169 ILE A C 1
ATOM 1327 O O . ILE A 1 169 ? -16.026 20.407 -5.627 1.00 61.47 169 ILE A O 1
ATOM 1331 N N . GLU A 1 170 ? -14.817 19.985 -3.778 1.00 70.12 170 GLU A N 1
ATOM 1332 C CA . GLU A 1 170 ? -14.204 18.748 -4.251 1.00 70.12 170 GLU A CA 1
ATOM 1333 C C . GLU A 1 170 ? -14.258 17.675 -3.153 1.00 70.12 170 GLU A C 1
ATOM 1335 O O . GLU A 1 170 ? -13.639 17.806 -2.095 1.00 70.12 170 GLU A O 1
ATOM 1340 N N . ASP A 1 171 ? -15.010 16.612 -3.439 1.00 80.06 171 ASP A N 1
ATOM 1341 C CA . ASP A 1 171 ? -15.151 15.411 -2.622 1.00 80.06 171 ASP A CA 1
ATOM 1342 C C . ASP A 1 171 ? -14.845 14.204 -3.517 1.00 80.06 171 ASP A C 1
ATOM 1344 O O . ASP A 1 171 ? -15.568 13.921 -4.479 1.00 80.06 171 ASP A O 1
ATOM 1348 N N . GLN A 1 172 ? -13.705 13.572 -3.251 1.00 83.44 172 GLN A N 1
ATOM 1349 C CA . GLN A 1 172 ? -13.267 12.340 -3.908 1.00 83.44 172 GLN A CA 1
ATOM 1350 C C . GLN A 1 172 ? -13.476 11.121 -3.005 1.00 83.44 172 GLN A C 1
ATOM 1352 O O . GLN A 1 172 ? -13.140 10.013 -3.416 1.00 83.44 172 GLN A O 1
ATOM 1357 N N . SER A 1 173 ? -14.083 11.319 -1.828 1.00 88.75 173 SER A N 1
ATOM 1358 C CA . SER A 1 173 ? -14.307 10.239 -0.887 1.00 88.75 173 SER A CA 1
ATOM 1359 C C . SER A 1 173 ? -15.372 9.259 -1.363 1.00 88.75 173 SER A C 1
ATOM 1361 O O . SER A 1 173 ? -16.219 9.559 -2.217 1.00 88.75 173 SER A O 1
ATOM 1363 N N . ARG A 1 174 ? -15.423 8.091 -0.727 1.00 91.75 174 ARG A N 1
ATOM 1364 C CA . ARG A 1 174 ? -16.507 7.113 -0.898 1.00 91.75 174 ARG A CA 1
ATOM 1365 C C . ARG A 1 174 ? -17.671 7.373 0.066 1.00 91.75 174 ARG A C 1
ATOM 1367 O O . ARG A 1 174 ? -18.344 6.438 0.501 1.00 91.75 174 ARG A O 1
ATOM 1374 N N . GLY A 1 175 ? -17.967 8.649 0.333 1.00 88.81 175 GLY A N 1
ATOM 1375 C CA . GLY A 1 175 ? -19.131 9.108 1.102 1.00 88.81 175 GLY A CA 1
ATOM 1376 C C . GLY A 1 175 ? -18.835 9.521 2.545 1.00 88.81 175 GLY A C 1
ATOM 1377 O O . GLY A 1 175 ? -19.775 9.617 3.339 1.00 88.81 175 GLY A O 1
ATOM 1378 N N . GLY A 1 176 ? -17.561 9.723 2.875 1.00 88.75 176 GLY A N 1
ATOM 1379 C CA . GLY A 1 176 ? -17.096 10.234 4.161 1.00 88.75 176 GLY A CA 1
ATOM 1380 C C . GLY A 1 176 ? -16.832 11.735 4.112 1.00 88.75 176 GLY A C 1
ATOM 1381 O O . GLY A 1 176 ? -17.253 12.430 3.189 1.00 88.75 176 GLY A O 1
ATOM 1382 N N . ASP A 1 177 ? -16.133 12.240 5.123 1.00 90.62 177 ASP A N 1
ATOM 1383 C CA . ASP A 1 177 ? -15.603 13.603 5.128 1.00 90.62 177 ASP A CA 1
ATOM 1384 C C . ASP A 1 177 ? -14.094 13.657 4.823 1.00 90.62 177 ASP A C 1
ATOM 1386 O O . ASP A 1 177 ? -13.491 14.734 4.886 1.00 90.62 177 ASP A O 1
ATOM 1390 N N . TRP A 1 178 ? -13.499 12.538 4.403 1.00 91.75 178 TRP A N 1
ATOM 1391 C CA . TRP A 1 178 ? -12.090 12.414 4.036 1.00 91.75 178 TRP A CA 1
ATOM 1392 C C . TRP A 1 178 ? -11.859 11.395 2.915 1.00 91.75 178 TRP A C 1
ATOM 1394 O O . TRP A 1 178 ? -12.656 10.485 2.724 1.00 91.75 178 TRP A O 1
ATOM 1404 N N . ASP A 1 179 ? -10.739 11.553 2.216 1.00 90.44 179 ASP A N 1
ATOM 1405 C CA . ASP A 1 179 ? -10.128 10.597 1.288 1.00 90.44 179 ASP A CA 1
ATOM 1406 C C . ASP A 1 179 ? -8.689 10.326 1.774 1.00 90.44 179 ASP A C 1
ATOM 1408 O O . ASP A 1 179 ? -8.083 11.167 2.447 1.00 90.44 179 ASP A O 1
ATOM 1412 N N . ALA A 1 180 ? -8.152 9.134 1.533 1.00 92.44 180 ALA A N 1
ATOM 1413 C CA . ALA A 1 180 ? -6.791 8.799 1.914 1.00 92.44 180 ALA A CA 1
ATOM 1414 C C . ALA A 1 180 ? -6.116 7.878 0.905 1.00 92.44 180 ALA A C 1
ATOM 1416 O O . ALA A 1 180 ? -6.706 6.925 0.395 1.00 92.44 180 ALA A O 1
ATOM 1417 N N . ARG A 1 181 ? -4.824 8.124 0.669 1.00 93.88 181 ARG A N 1
ATOM 1418 C CA . ARG A 1 181 ? -4.051 7.408 -0.351 1.00 93.88 181 ARG A CA 1
ATOM 1419 C C . ARG A 1 181 ? -2.717 6.930 0.171 1.00 93.88 181 ARG A C 1
ATOM 1421 O O . ARG A 1 181 ? -2.101 7.563 1.027 1.00 93.88 181 ARG A O 1
ATOM 1428 N N . LEU A 1 182 ? -2.261 5.836 -0.421 1.00 94.50 182 LEU A N 1
ATOM 1429 C CA . LEU A 1 182 ? -0.899 5.341 -0.314 1.00 94.50 182 LEU A CA 1
ATOM 1430 C C . LEU A 1 182 ? -0.168 5.626 -1.621 1.00 94.50 182 LEU A C 1
ATOM 1432 O O . LEU A 1 182 ? -0.641 5.258 -2.696 1.00 94.50 182 LEU A O 1
ATOM 1436 N N . TYR A 1 183 ? 0.999 6.244 -1.523 1.00 93.75 183 TYR A N 1
ATOM 1437 C CA . TYR A 1 183 ? 1.932 6.437 -2.620 1.00 93.75 183 TYR A CA 1
ATOM 1438 C C . TYR A 1 183 ? 3.048 5.422 -2.443 1.00 93.75 183 TYR A C 1
ATOM 1440 O O . TYR A 1 183 ? 3.802 5.485 -1.481 1.00 93.75 183 TYR A O 1
ATOM 1448 N N . ILE A 1 184 ? 3.133 4.462 -3.355 1.00 90.25 184 ILE A N 1
ATOM 1449 C CA . ILE A 1 184 ? 4.004 3.297 -3.239 1.00 90.25 184 ILE A CA 1
ATOM 1450 C C . ILE A 1 184 ? 4.976 3.317 -4.412 1.00 90.25 184 ILE A C 1
ATOM 1452 O O . ILE A 1 184 ? 4.598 3.125 -5.564 1.00 90.25 184 ILE A O 1
ATOM 1456 N N . SER A 1 185 ? 6.249 3.550 -4.135 1.00 87.06 185 SER A N 1
ATOM 1457 C CA . SER A 1 185 ? 7.320 3.353 -5.106 1.00 87.06 185 SER A CA 1
ATOM 1458 C C . SER A 1 185 ? 7.860 1.931 -5.062 1.00 87.06 185 SER A C 1
ATOM 1460 O O . SER A 1 185 ? 7.966 1.291 -4.019 1.00 87.06 185 SER A O 1
ATOM 1462 N N . HIS A 1 186 ? 8.244 1.431 -6.220 1.00 80.12 186 HIS A N 1
ATOM 1463 C CA . HIS A 1 186 ? 8.779 0.099 -6.379 1.00 80.12 186 HIS A CA 1
ATOM 1464 C C . HIS A 1 186 ? 9.997 0.169 -7.300 1.00 80.12 186 HIS A C 1
ATOM 1466 O O . HIS A 1 186 ? 9.950 0.782 -8.368 1.00 80.12 186 HIS A O 1
ATOM 1472 N N . TYR A 1 187 ? 11.077 -0.522 -6.928 1.00 77.19 187 TYR A N 1
ATOM 1473 C CA . TYR A 1 187 ? 12.327 -0.502 -7.695 1.00 77.19 187 TYR A CA 1
ATOM 1474 C C . TYR A 1 187 ? 12.200 -0.964 -9.148 1.00 77.19 187 TYR A C 1
ATOM 1476 O O . TYR A 1 187 ? 12.906 -0.465 -10.007 1.00 77.19 187 TYR A O 1
ATOM 1484 N N . HIS A 1 188 ? 11.294 -1.891 -9.440 1.00 73.19 188 HIS A N 1
ATOM 1485 C CA . HIS A 1 188 ? 11.142 -2.476 -10.772 1.00 73.19 188 HIS A CA 1
ATOM 1486 C C . HIS A 1 188 ? 9.765 -2.234 -11.378 1.00 73.19 188 HIS A C 1
ATOM 1488 O O . HIS A 1 188 ? 9.514 -2.623 -12.513 1.00 73.19 188 HIS A O 1
ATOM 1494 N N . ALA A 1 189 ? 8.874 -1.588 -10.629 1.00 77.69 189 ALA A N 1
ATOM 1495 C CA . ALA A 1 189 ? 7.503 -1.390 -11.057 1.00 77.69 189 ALA A CA 1
ATOM 1496 C C . ALA A 1 189 ? 7.031 0.058 -10.919 1.00 77.69 189 ALA A C 1
ATOM 1498 O O . ALA A 1 189 ? 5.859 0.333 -11.132 1.00 77.69 189 ALA A O 1
ATOM 1499 N N . GLY A 1 190 ? 7.924 1.005 -10.630 1.00 83.69 190 GLY A N 1
ATOM 1500 C CA . GLY A 1 190 ? 7.582 2.422 -10.643 1.00 83.69 190 GLY A CA 1
ATOM 1501 C C . GLY A 1 190 ? 6.690 2.846 -9.477 1.00 83.69 190 GLY A C 1
ATOM 1502 O O . GLY A 1 190 ? 6.744 2.269 -8.397 1.00 83.69 190 GLY A O 1
ATOM 1503 N N . LEU A 1 191 ? 5.938 3.925 -9.676 1.00 89.44 191 LEU A N 1
ATOM 1504 C CA . LEU A 1 191 ? 5.040 4.516 -8.689 1.00 89.44 191 LEU A CA 1
ATOM 1505 C C . LEU A 1 191 ? 3.629 3.955 -8.870 1.00 89.44 191 LEU A C 1
ATOM 1507 O O . LEU A 1 191 ? 3.114 3.952 -9.985 1.00 89.44 191 LEU A O 1
ATOM 1511 N N . TRP A 1 192 ? 2.986 3.586 -7.772 1.00 91.94 192 TRP A N 1
ATOM 1512 C CA . TRP A 1 192 ? 1.594 3.160 -7.688 1.00 91.94 192 TRP A CA 1
ATOM 1513 C C . TRP A 1 192 ? 0.889 3.984 -6.623 1.00 91.94 192 TRP A C 1
ATOM 1515 O O . TRP A 1 192 ? 1.446 4.215 -5.553 1.00 91.94 192 TRP A O 1
ATOM 1525 N N . VAL A 1 193 ? -0.321 4.445 -6.917 1.00 94.69 193 VAL A N 1
ATOM 1526 C CA . VAL A 1 193 ? -1.141 5.207 -5.975 1.00 94.69 193 VAL A CA 1
ATOM 1527 C C . VAL A 1 193 ? -2.422 4.444 -5.719 1.00 94.69 193 VAL A C 1
ATOM 1529 O O . VAL A 1 193 ? -3.138 4.091 -6.661 1.00 94.69 193 VAL A O 1
ATOM 1532 N N . VAL A 1 194 ? -2.677 4.178 -4.443 1.00 95.69 194 VAL A N 1
ATOM 1533 C CA . VAL A 1 194 ? -3.730 3.277 -3.987 1.00 95.69 194 VAL A CA 1
ATOM 1534 C C . VAL A 1 194 ? -4.678 4.024 -3.062 1.00 95.69 194 VAL A C 1
ATOM 1536 O O . VAL A 1 194 ? -4.235 4.645 -2.100 1.00 95.69 194 VAL A O 1
ATOM 1539 N N . ASP A 1 195 ? -5.971 3.955 -3.356 1.00 96.00 195 ASP A N 1
ATOM 1540 C CA . ASP A 1 195 ? -7.042 4.508 -2.531 1.00 96.00 195 ASP A CA 1
ATOM 1541 C C . ASP A 1 195 ? -7.370 3.575 -1.353 1.00 96.00 195 ASP A C 1
ATOM 1543 O O . ASP A 1 195 ? -7.704 2.397 -1.537 1.00 96.00 195 ASP A O 1
ATOM 1547 N N . ILE A 1 196 ? -7.281 4.107 -0.132 1.00 96.56 196 ILE A N 1
ATOM 1548 C CA . ILE A 1 196 ? -7.531 3.358 1.105 1.00 96.56 196 ILE A CA 1
ATOM 1549 C C . ILE A 1 196 ? -9.012 3.016 1.246 1.00 96.56 196 ILE A C 1
ATOM 1551 O O . ILE A 1 196 ? -9.336 1.908 1.683 1.00 96.56 196 ILE A O 1
ATOM 1555 N N . GLU A 1 197 ? -9.924 3.911 0.860 1.00 96.94 197 GLU A N 1
ATOM 1556 C CA . GLU A 1 197 ? -11.357 3.653 1.027 1.00 96.94 197 GLU A CA 1
ATOM 1557 C C . GLU A 1 197 ? -11.812 2.469 0.169 1.00 96.94 197 GLU A C 1
ATOM 1559 O O . GLU A 1 197 ? -12.588 1.616 0.614 1.00 96.94 197 GLU A O 1
ATOM 1564 N N . THR A 1 198 ? -11.270 2.361 -1.046 1.00 96.94 198 THR A N 1
ATOM 1565 C CA . THR A 1 198 ? -11.484 1.206 -1.918 1.00 96.94 198 THR A CA 1
ATOM 1566 C C . THR A 1 198 ? -10.893 -0.081 -1.351 1.00 96.94 198 THR A C 1
ATOM 1568 O O . THR A 1 198 ? -11.529 -1.126 -1.470 1.00 96.94 198 THR A O 1
ATOM 1571 N N . LEU A 1 199 ? -9.725 -0.049 -0.700 1.00 96.94 199 LEU A N 1
ATOM 1572 C CA . LEU A 1 199 ? -9.187 -1.244 -0.033 1.00 96.94 199 LEU A CA 1
ATOM 1573 C C . LEU A 1 199 ? -10.090 -1.724 1.114 1.00 96.94 199 LEU A C 1
ATOM 1575 O O . LEU A 1 199 ? -10.246 -2.931 1.315 1.00 96.94 199 LEU A O 1
ATOM 1579 N N . VAL A 1 200 ? -10.695 -0.792 1.853 1.00 97.62 200 VAL A N 1
ATOM 1580 C CA . VAL A 1 200 ? -11.587 -1.091 2.983 1.00 97.62 200 VAL A CA 1
ATOM 1581 C C . VAL A 1 200 ? -12.927 -1.649 2.496 1.00 97.62 200 VAL A C 1
ATOM 1583 O O . VAL A 1 200 ? -13.398 -2.660 3.018 1.00 97.62 200 VAL A O 1
ATOM 1586 N N . SER A 1 201 ? -13.534 -1.021 1.485 1.00 97.19 201 SER A N 1
ATOM 1587 C CA . SER A 1 201 ? -14.856 -1.394 0.965 1.00 97.19 201 SER A CA 1
ATOM 1588 C C . SER A 1 201 ? -14.867 -1.502 -0.570 1.00 97.19 201 SER A C 1
ATOM 1590 O O . SER A 1 201 ? -15.518 -0.689 -1.242 1.00 97.19 201 SER A O 1
ATOM 1592 N N . PRO A 1 202 ? -14.202 -2.519 -1.148 1.00 96.62 202 PRO A N 1
ATOM 1593 C CA . PRO A 1 202 ? -14.166 -2.721 -2.593 1.00 96.62 202 PRO A CA 1
ATOM 1594 C C . PRO A 1 202 ? -15.517 -3.188 -3.139 1.00 96.62 202 PRO A C 1
ATOM 1596 O O . PRO A 1 202 ? -16.358 -3.740 -2.424 1.00 96.62 202 PRO A O 1
ATOM 1599 N N . THR A 1 203 ? -15.714 -3.023 -4.444 1.00 96.56 203 THR A N 1
ATOM 1600 C CA . THR A 1 203 ? -16.937 -3.449 -5.137 1.00 96.56 203 THR A CA 1
ATOM 1601 C C . THR A 1 203 ? -17.050 -4.974 -5.215 1.00 96.56 203 THR A C 1
ATOM 1603 O O . THR A 1 203 ? -18.156 -5.516 -5.149 1.00 96.56 203 THR A O 1
ATOM 1606 N N . ASN A 1 204 ? -15.919 -5.676 -5.351 1.00 94.19 204 ASN A N 1
ATOM 1607 C CA . ASN A 1 204 ? -15.863 -7.136 -5.428 1.00 94.19 204 ASN A CA 1
ATOM 1608 C C . ASN A 1 204 ? -14.843 -7.715 -4.424 1.00 94.19 204 ASN A C 1
ATOM 1610 O O . ASN A 1 204 ? -13.745 -8.097 -4.826 1.00 94.19 204 ASN A O 1
ATOM 1614 N N . PRO A 1 205 ? -15.182 -7.782 -3.121 1.00 92.81 205 PRO A N 1
ATOM 1615 C CA . PRO A 1 205 ? -14.233 -8.118 -2.053 1.00 92.81 205 PRO A CA 1
ATOM 1616 C C . PRO A 1 205 ? -13.637 -9.529 -2.133 1.00 92.81 205 PRO A C 1
ATOM 1618 O O . PRO A 1 205 ? -12.597 -9.760 -1.515 1.00 92.81 205 PRO A O 1
ATOM 1621 N N . ASP A 1 206 ? -14.278 -10.446 -2.862 1.00 93.75 206 ASP A N 1
ATOM 1622 C CA . ASP A 1 206 ? -13.815 -11.826 -3.050 1.00 93.75 206 ASP A CA 1
ATOM 1623 C C . ASP A 1 206 ? -12.846 -11.967 -4.240 1.00 93.75 206 ASP A C 1
ATOM 1625 O O . ASP A 1 206 ? -12.178 -12.990 -4.386 1.00 93.75 206 ASP A O 1
ATOM 1629 N N . ASP A 1 207 ? -12.759 -10.950 -5.101 1.00 94.12 207 ASP A N 1
ATOM 1630 C CA . ASP A 1 207 ? -11.845 -10.913 -6.239 1.00 94.12 207 ASP A CA 1
ATOM 1631 C C . ASP A 1 207 ? -10.669 -9.989 -5.919 1.00 94.12 207 ASP A C 1
ATOM 1633 O O . ASP A 1 207 ? -10.754 -8.759 -6.006 1.00 94.12 207 ASP A O 1
ATOM 1637 N N . ARG A 1 208 ? -9.563 -10.614 -5.512 1.00 90.69 208 ARG A N 1
ATOM 1638 C CA . ARG A 1 208 ? -8.340 -9.939 -5.071 1.00 90.69 208 ARG A CA 1
ATOM 1639 C C . ARG A 1 208 ? -7.750 -9.053 -6.174 1.00 90.69 208 ARG A C 1
ATOM 1641 O O . ARG A 1 208 ? -7.485 -7.882 -5.926 1.00 90.69 208 ARG A O 1
ATOM 1648 N N . VAL A 1 209 ? -7.659 -9.557 -7.407 1.00 89.94 209 VAL A N 1
ATOM 1649 C CA . VAL A 1 209 ? -7.110 -8.804 -8.550 1.00 89.94 209 VAL A CA 1
ATOM 1650 C C . VAL A 1 209 ? -8.031 -7.653 -8.952 1.00 89.94 209 VAL A C 1
ATOM 1652 O O . VAL A 1 209 ? -7.556 -6.541 -9.207 1.00 89.94 209 VAL A O 1
ATOM 1655 N N . ALA A 1 210 ? -9.350 -7.876 -8.983 1.00 94.69 210 ALA A N 1
ATOM 1656 C CA . ALA A 1 210 ? -10.294 -6.795 -9.257 1.00 94.69 210 ALA A CA 1
ATOM 1657 C C . ALA A 1 210 ? -10.242 -5.716 -8.169 1.00 94.69 210 ALA A C 1
ATOM 1659 O O . ALA A 1 210 ? -10.252 -4.536 -8.502 1.00 94.69 210 ALA A O 1
ATOM 1660 N N . THR A 1 211 ? -10.111 -6.108 -6.898 1.00 95.88 211 THR A N 1
ATOM 1661 C CA . THR A 1 211 ? -9.939 -5.182 -5.768 1.00 95.88 211 THR A CA 1
ATOM 1662 C C . THR A 1 211 ? -8.662 -4.357 -5.913 1.00 95.88 211 THR A C 1
ATOM 1664 O O . THR A 1 211 ? -8.709 -3.135 -5.802 1.00 95.88 211 THR A O 1
ATOM 1667 N N . HIS A 1 212 ? -7.522 -4.987 -6.219 1.00 94.38 212 HIS A N 1
ATOM 1668 C CA . HIS A 1 212 ? -6.255 -4.274 -6.427 1.00 94.38 212 HIS A CA 1
ATOM 1669 C C . HIS A 1 212 ? -6.328 -3.307 -7.606 1.00 94.38 212 HIS A C 1
ATOM 1671 O O . HIS A 1 212 ? -5.810 -2.193 -7.528 1.00 94.38 212 HIS A O 1
ATOM 1677 N N . THR A 1 213 ? -6.998 -3.717 -8.686 1.00 95.12 213 THR A N 1
ATOM 1678 C CA . THR A 1 213 ? -7.240 -2.866 -9.858 1.00 95.12 213 THR A CA 1
ATOM 1679 C C . THR A 1 213 ? -8.124 -1.675 -9.501 1.00 95.12 213 THR A C 1
ATOM 1681 O O . THR A 1 213 ? -7.793 -0.554 -9.867 1.00 95.12 213 THR A O 1
ATOM 1684 N N . GLU A 1 214 ? -9.229 -1.909 -8.787 1.00 96.12 214 GLU A N 1
ATOM 1685 C CA . GLU A 1 214 ? -10.172 -0.868 -8.357 1.00 96.12 214 GLU A CA 1
ATOM 1686 C C . GLU A 1 214 ? -9.483 0.154 -7.450 1.00 96.12 214 GLU A C 1
ATOM 1688 O O . GLU A 1 214 ? -9.661 1.353 -7.637 1.00 96.12 214 GLU A O 1
ATOM 1693 N N . ALA A 1 215 ? -8.668 -0.319 -6.502 1.00 96.44 215 ALA A N 1
ATOM 1694 C CA . ALA A 1 215 ? -7.966 0.535 -5.551 1.00 96.44 215 ALA A CA 1
ATOM 1695 C C . ALA A 1 215 ? -6.820 1.331 -6.192 1.00 96.44 215 ALA A C 1
ATOM 1697 O O . ALA A 1 215 ? -6.415 2.358 -5.657 1.00 96.44 215 ALA A O 1
ATOM 1698 N N . THR A 1 216 ? -6.279 0.882 -7.328 1.00 95.44 216 THR A N 1
ATOM 1699 C CA . THR A 1 216 ? -5.178 1.572 -8.012 1.00 95.44 216 THR A CA 1
ATOM 1700 C C . THR A 1 216 ? -5.712 2.758 -8.815 1.00 95.44 216 THR A C 1
ATOM 1702 O O . THR A 1 216 ? -6.188 2.605 -9.940 1.00 95.44 216 THR A O 1
ATOM 1705 N N . VAL A 1 217 ? -5.586 3.965 -8.265 1.00 94.12 217 VAL A N 1
ATOM 1706 C CA . VAL A 1 217 ? -6.107 5.199 -8.883 1.00 94.12 217 VAL A CA 1
ATOM 1707 C C . VAL A 1 217 ? -5.115 5.874 -9.830 1.00 94.12 217 VAL A C 1
ATOM 1709 O O . VAL A 1 217 ? -5.519 6.637 -10.709 1.00 94.12 217 VAL A O 1
ATOM 1712 N N . ALA A 1 218 ? -3.819 5.586 -9.693 1.00 93.12 218 ALA A N 1
ATOM 1713 C CA . ALA A 1 218 ? -2.795 6.029 -10.632 1.00 93.12 218 ALA A CA 1
ATOM 1714 C C . ALA A 1 218 ? -1.552 5.137 -10.575 1.00 93.12 218 ALA A C 1
ATOM 1716 O O . ALA A 1 218 ? -1.280 4.476 -9.576 1.00 93.12 218 ALA A O 1
ATOM 1717 N N . TRP A 1 219 ? -0.763 5.166 -11.645 1.00 90.19 219 TRP A N 1
ATOM 1718 C CA . TRP A 1 219 ? 0.572 4.586 -11.664 1.00 90.19 219 TRP A CA 1
ATOM 1719 C C . TRP A 1 219 ? 1.471 5.332 -12.650 1.00 90.19 219 TRP A C 1
ATOM 1721 O O . TRP A 1 219 ? 1.002 5.979 -13.591 1.00 90.19 219 TRP A O 1
ATOM 1731 N N . TYR A 1 220 ? 2.777 5.235 -12.437 1.00 86.81 220 TYR A N 1
ATOM 1732 C CA . TYR A 1 220 ? 3.795 5.732 -13.347 1.00 86.81 220 TYR A CA 1
ATOM 1733 C C . TYR A 1 220 ? 4.960 4.750 -13.388 1.00 86.81 220 TYR A C 1
ATOM 1735 O O . TYR A 1 220 ? 5.664 4.571 -12.399 1.00 86.81 220 TYR A O 1
ATOM 1743 N N . LEU A 1 221 ? 5.182 4.144 -14.554 1.00 81.25 221 LEU A N 1
ATOM 1744 C CA . LEU A 1 221 ? 6.380 3.363 -14.834 1.00 81.25 221 LEU A CA 1
ATOM 1745 C C . LEU A 1 221 ? 7.411 4.298 -15.468 1.00 81.25 221 LEU A C 1
ATOM 1747 O O . LEU A 1 221 ? 7.234 4.714 -16.623 1.00 81.25 221 LEU A O 1
ATOM 1751 N N . PRO A 1 222 ? 8.486 4.654 -14.748 1.00 73.06 222 PRO A N 1
ATOM 1752 C CA . PRO A 1 222 ? 9.584 5.326 -15.397 1.00 73.06 222 PRO A CA 1
ATOM 1753 C C . PRO A 1 222 ? 10.202 4.351 -16.404 1.00 73.06 222 PRO A C 1
ATOM 1755 O O . PRO A 1 222 ? 10.252 3.145 -16.183 1.00 73.06 222 PRO A O 1
ATOM 1758 N N . HIS A 1 223 ? 10.645 4.872 -17.541 1.00 68.69 223 HIS A N 1
ATOM 1759 C CA . HIS A 1 223 ? 11.323 4.093 -18.570 1.00 68.69 223 HIS A CA 1
ATOM 1760 C C . HIS A 1 223 ? 12.563 4.853 -19.033 1.00 68.69 223 HIS A C 1
ATOM 1762 O O . HIS A 1 223 ? 12.567 6.087 -19.092 1.00 68.69 223 HIS A O 1
ATOM 1768 N N . GLY A 1 224 ? 13.632 4.104 -19.301 1.00 62.34 224 GLY A N 1
ATOM 1769 C CA . GLY A 1 224 ? 14.790 4.606 -20.032 1.00 62.34 224 GLY A CA 1
ATOM 1770 C C . GLY A 1 224 ? 14.507 4.688 -21.534 1.00 62.34 224 GLY A C 1
ATOM 1771 O O . GLY A 1 224 ? 13.403 4.405 -21.995 1.00 62.34 224 GLY A O 1
ATOM 1772 N N . GLU A 1 225 ? 15.517 5.069 -22.315 1.00 63.59 225 GLU A N 1
ATOM 1773 C CA . GLU A 1 225 ? 15.458 4.894 -23.768 1.00 63.59 225 GLU A CA 1
ATOM 1774 C C . GLU A 1 225 ? 15.529 3.393 -24.096 1.00 63.59 225 GLU A C 1
ATOM 1776 O O . GLU A 1 225 ? 16.417 2.696 -23.602 1.00 63.59 225 GLU A O 1
ATOM 1781 N N . ASP A 1 226 ? 14.601 2.893 -24.919 1.00 61.50 226 ASP A N 1
ATOM 1782 C CA . ASP A 1 226 ? 14.521 1.472 -25.277 1.00 61.50 226 ASP A CA 1
ATOM 1783 C C . ASP A 1 226 ? 15.884 0.906 -25.714 1.00 61.50 226 ASP A C 1
ATOM 1785 O O . ASP A 1 226 ? 16.539 1.409 -26.631 1.00 61.50 226 ASP A O 1
ATOM 1789 N N . GLY A 1 227 ? 16.300 -0.189 -25.071 1.00 61.81 227 GLY A N 1
ATOM 1790 C CA . GLY A 1 227 ? 17.552 -0.884 -25.381 1.00 61.81 227 GLY A CA 1
ATOM 1791 C C . GLY A 1 227 ? 18.821 -0.217 -24.840 1.00 61.81 227 GLY A C 1
ATOM 1792 O O . GLY A 1 227 ? 19.916 -0.706 -25.132 1.00 61.81 227 GLY A O 1
ATOM 1793 N N . GLN A 1 228 ? 18.708 0.857 -24.052 1.00 65.75 228 GLN A N 1
ATOM 1794 C CA . GLN A 1 228 ? 19.834 1.445 -23.330 1.00 65.75 228 GLN A CA 1
ATOM 1795 C C . GLN A 1 228 ? 19.788 1.080 -21.846 1.00 65.75 228 GLN A C 1
ATOM 1797 O O . GLN A 1 228 ? 18.805 1.324 -21.152 1.00 65.75 228 GLN A O 1
ATOM 1802 N N . VAL A 1 229 ? 20.891 0.513 -21.360 1.00 65.81 229 VAL A N 1
ATOM 1803 C CA . VAL A 1 229 ? 21.104 0.271 -19.929 1.00 65.81 229 VAL A CA 1
ATOM 1804 C C . VAL A 1 229 ? 21.312 1.609 -19.225 1.00 65.81 229 VAL A C 1
ATOM 1806 O O . VAL A 1 229 ? 22.046 2.471 -19.722 1.00 65.81 229 VAL A O 1
ATOM 1809 N N . LEU A 1 230 ? 20.685 1.781 -18.064 1.00 66.88 230 LEU A N 1
ATOM 1810 C CA . LEU A 1 230 ? 20.851 2.978 -17.248 1.00 66.88 230 LEU A CA 1
ATOM 1811 C C . LEU A 1 230 ? 22.231 2.954 -16.584 1.00 66.88 230 LEU A C 1
ATOM 1813 O O . LEU A 1 230 ? 22.533 2.090 -15.767 1.00 66.88 230 LEU A O 1
ATOM 1817 N N . GLY A 1 231 ? 23.086 3.910 -16.946 1.00 61.34 231 GLY A N 1
ATOM 1818 C CA . GLY A 1 231 ? 24.411 4.037 -16.346 1.00 61.34 231 GLY A CA 1
ATOM 1819 C C . GLY A 1 231 ? 24.336 4.514 -14.894 1.00 61.34 231 GLY A C 1
ATOM 1820 O O . GLY A 1 231 ? 23.682 5.512 -14.602 1.00 61.34 231 GLY A O 1
ATOM 1821 N N . SER A 1 232 ? 25.053 3.837 -13.996 1.00 65.69 232 SER A N 1
ATOM 1822 C CA . SER A 1 232 ? 25.249 4.244 -12.602 1.00 65.69 232 SER A CA 1
ATOM 1823 C C . SER A 1 232 ? 26.674 3.923 -12.158 1.00 65.69 232 SER A C 1
ATOM 1825 O O . SER A 1 232 ? 27.235 2.891 -12.523 1.00 65.69 232 SER A O 1
ATOM 1827 N N . ASP A 1 233 ? 27.264 4.815 -11.361 1.00 62.00 233 ASP A N 1
ATOM 1828 C CA . ASP A 1 233 ? 28.610 4.636 -10.804 1.00 62.00 233 ASP A CA 1
ATOM 1829 C C . ASP A 1 233 ? 28.637 3.649 -9.617 1.00 62.00 233 ASP A C 1
ATOM 1831 O O . ASP A 1 233 ? 29.716 3.265 -9.160 1.00 62.00 233 ASP A O 1
ATOM 1835 N N . PHE A 1 234 ? 27.469 3.251 -9.095 1.00 58.91 234 PHE A N 1
ATOM 1836 C CA . PHE A 1 234 ? 27.352 2.508 -7.832 1.00 58.91 234 PHE A CA 1
ATOM 1837 C C . PHE A 1 234 ? 26.638 1.156 -7.945 1.00 58.91 234 PHE A C 1
ATOM 1839 O O . PHE A 1 234 ? 26.898 0.283 -7.119 1.00 58.91 234 PHE A O 1
ATOM 1846 N N . TYR A 1 235 ? 25.767 0.970 -8.939 1.00 62.94 235 TYR A N 1
ATOM 1847 C CA . TYR A 1 235 ? 24.906 -0.212 -9.068 1.00 62.94 235 TYR A CA 1
ATOM 1848 C C . TYR A 1 235 ? 24.669 -0.557 -10.543 1.00 62.94 235 TYR A C 1
ATOM 1850 O O . TYR A 1 235 ? 24.691 0.340 -11.385 1.00 62.94 235 TYR A O 1
ATOM 1858 N N . ASP A 1 236 ? 24.419 -1.833 -10.843 1.00 63.56 236 ASP A N 1
ATOM 1859 C CA . ASP A 1 236 ? 23.895 -2.260 -12.144 1.00 63.56 236 ASP A CA 1
ATOM 1860 C C . ASP A 1 236 ? 22.364 -2.237 -12.085 1.00 63.56 236 ASP A C 1
ATOM 1862 O O . ASP A 1 236 ? 21.755 -2.879 -11.231 1.00 63.56 236 ASP A O 1
ATOM 1866 N N . PHE A 1 237 ? 21.758 -1.421 -12.942 1.00 60.50 237 PHE A N 1
ATOM 1867 C CA . PHE A 1 237 ? 20.329 -1.132 -12.931 1.00 60.50 237 PHE A CA 1
ATOM 1868 C C . PHE A 1 237 ? 19.624 -1.624 -14.201 1.00 60.50 237 PHE A C 1
ATOM 1870 O O . PHE A 1 237 ? 18.504 -1.207 -14.478 1.00 60.50 237 PHE A O 1
ATOM 1877 N N . SER A 1 238 ? 20.248 -2.478 -15.020 1.00 61.12 238 SER A N 1
ATOM 1878 C CA . SER A 1 238 ? 19.596 -3.007 -16.230 1.00 61.12 238 SER A CA 1
ATOM 1879 C C . SER A 1 238 ? 18.873 -1.888 -17.034 1.00 61.12 238 SER A C 1
ATOM 1881 O O . SER A 1 238 ? 19.455 -0.831 -17.293 1.00 61.12 238 SER A O 1
ATOM 1883 N N . TRP A 1 239 ? 17.617 -2.074 -17.452 1.00 58.31 239 TRP A N 1
ATOM 1884 C CA . TRP A 1 239 ? 16.875 -1.138 -18.312 1.00 58.31 239 TRP A CA 1
ATOM 1885 C C . TRP A 1 239 ? 15.655 -0.476 -17.641 1.00 58.31 239 TRP A C 1
ATOM 1887 O O . TRP A 1 239 ? 15.040 0.407 -18.243 1.00 58.31 239 TRP A O 1
ATOM 1897 N N . VAL A 1 240 ? 15.301 -0.860 -16.409 1.00 62.12 240 VAL A N 1
ATOM 1898 C CA . VAL A 1 240 ? 14.123 -0.335 -15.693 1.00 62.12 240 VAL A CA 1
ATOM 1899 C C . VAL A 1 240 ? 14.581 0.664 -14.626 1.00 62.12 240 VAL A C 1
ATOM 1901 O O . VAL A 1 240 ? 15.400 0.296 -13.799 1.00 62.12 240 VAL A O 1
ATOM 1904 N N . PRO A 1 241 ? 14.111 1.921 -14.606 1.00 65.25 241 PRO A N 1
ATOM 1905 C CA . PRO A 1 241 ? 14.482 2.885 -13.569 1.00 65.25 241 PRO A CA 1
ATOM 1906 C C . PRO A 1 241 ? 14.031 2.484 -12.154 1.00 65.25 241 PRO A C 1
ATOM 1908 O O . PRO A 1 241 ? 12.889 2.085 -11.944 1.00 65.25 241 PRO A O 1
ATOM 1911 N N . TYR A 1 242 ? 14.921 2.696 -11.179 1.00 77.25 242 TYR A N 1
ATOM 1912 C CA . TYR A 1 242 ? 14.786 2.234 -9.793 1.00 77.25 242 TYR A CA 1
ATOM 1913 C C . TYR A 1 242 ? 14.231 3.321 -8.889 1.00 77.25 242 TYR A C 1
ATOM 1915 O O . TYR A 1 242 ? 15.002 4.156 -8.407 1.00 77.25 242 TYR A O 1
ATOM 1923 N N . LEU A 1 243 ? 12.918 3.340 -8.648 1.00 82.50 243 LEU A N 1
ATOM 1924 C CA . LEU A 1 243 ? 12.350 4.256 -7.657 1.00 82.50 243 LEU A CA 1
ATOM 1925 C C . LEU A 1 243 ? 12.663 3.752 -6.243 1.00 82.50 243 LEU A C 1
ATOM 1927 O O . LEU A 1 243 ? 12.201 2.690 -5.835 1.00 82.50 243 LEU A O 1
ATOM 1931 N N . TRP A 1 244 ? 13.483 4.522 -5.528 1.00 80.38 244 TRP A N 1
ATOM 1932 C CA . TRP A 1 244 ? 13.957 4.238 -4.171 1.00 80.38 244 TRP A CA 1
ATOM 1933 C C . TRP A 1 244 ? 13.132 4.928 -3.095 1.00 80.38 244 TRP A C 1
ATOM 1935 O O . TRP A 1 244 ? 13.132 4.495 -1.950 1.00 80.38 244 TRP A O 1
ATOM 1945 N N . ALA A 1 245 ? 12.497 6.048 -3.422 1.00 86.69 245 ALA A N 1
ATOM 1946 C CA . ALA A 1 245 ? 11.649 6.726 -2.465 1.00 86.69 245 ALA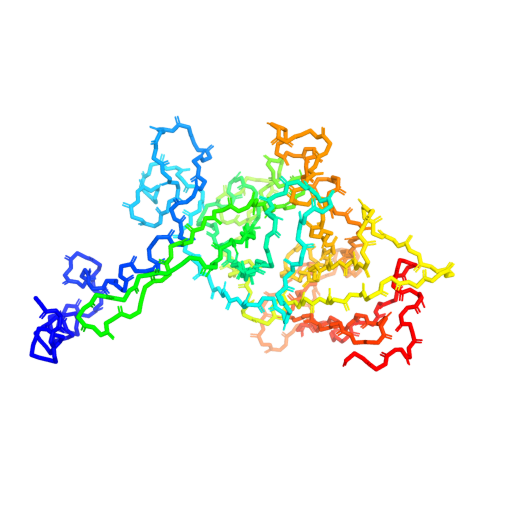 A CA 1
ATOM 1947 C C . ALA A 1 245 ? 10.491 7.426 -3.145 1.00 86.69 245 ALA A C 1
ATOM 1949 O O . ALA A 1 245 ? 10.603 7.837 -4.307 1.00 86.69 245 ALA A O 1
ATOM 1950 N N . VAL A 1 246 ? 9.425 7.620 -2.383 1.00 90.31 246 VAL A N 1
ATOM 1951 C CA . VAL A 1 246 ? 8.328 8.507 -2.739 1.00 90.31 246 VAL A CA 1
ATOM 1952 C C . VAL A 1 246 ? 7.918 9.337 -1.534 1.00 90.31 246 VAL A C 1
ATOM 1954 O O . VAL A 1 246 ? 7.940 8.850 -0.414 1.00 90.31 246 VAL A O 1
ATOM 1957 N N . GLU A 1 247 ? 7.577 10.593 -1.791 1.00 91.56 247 GLU A N 1
ATOM 1958 C CA . GLU A 1 247 ? 7.014 11.522 -0.817 1.00 91.56 247 GLU A CA 1
ATOM 1959 C C . GLU A 1 247 ? 5.928 12.337 -1.523 1.00 91.56 247 GLU A C 1
ATOM 1961 O O . GLU A 1 247 ? 6.139 12.855 -2.624 1.00 91.56 247 GLU A O 1
ATOM 1966 N N . HIS A 1 248 ? 4.753 12.424 -0.925 1.00 91.38 248 HIS A N 1
ATOM 1967 C CA . HIS A 1 248 ? 3.650 13.248 -1.367 1.00 91.38 248 HIS A CA 1
ATOM 1968 C C . HIS A 1 248 ? 3.569 14.498 -0.498 1.00 91.38 248 HIS A C 1
ATOM 1970 O O . HIS A 1 248 ? 3.480 14.445 0.723 1.00 91.38 248 HIS A O 1
ATOM 1976 N N . HIS A 1 249 ? 3.567 15.656 -1.145 1.00 90.06 249 HIS A N 1
ATOM 1977 C CA . HIS A 1 249 ? 3.464 16.926 -0.453 1.00 90.06 249 HIS A CA 1
ATOM 1978 C C . HIS A 1 249 ? 2.674 17.932 -1.285 1.00 90.06 249 HIS A C 1
ATOM 1980 O O . HIS A 1 249 ? 3.031 18.239 -2.428 1.00 90.06 249 HIS A O 1
ATOM 1986 N N . ASN A 1 250 ? 1.614 18.476 -0.686 1.00 88.19 250 ASN A N 1
ATOM 1987 C CA . ASN A 1 250 ? 0.795 19.564 -1.223 1.00 88.19 250 ASN A CA 1
ATOM 1988 C C . ASN A 1 250 ? 0.329 19.312 -2.671 1.00 88.19 250 ASN A C 1
ATOM 1990 O O . ASN A 1 250 ? 0.501 20.171 -3.544 1.00 88.19 250 ASN A O 1
ATOM 1994 N N . GLY A 1 251 ? -0.217 18.120 -2.941 1.00 88.25 251 GLY A N 1
ATOM 1995 C CA . GLY A 1 251 ? -0.744 17.739 -4.257 1.00 88.25 251 GLY A CA 1
ATOM 1996 C C . GLY A 1 251 ? 0.327 17.384 -5.299 1.00 88.25 251 GLY A C 1
ATOM 1997 O O . GLY A 1 251 ? 0.025 17.278 -6.491 1.00 88.25 251 GLY A O 1
ATOM 1998 N N . ILE A 1 252 ? 1.586 17.241 -4.876 1.00 93.00 252 ILE A N 1
ATOM 1999 C CA . ILE A 1 252 ? 2.724 16.886 -5.727 1.00 93.00 252 ILE A CA 1
ATOM 2000 C C . ILE A 1 252 ? 3.425 15.669 -5.133 1.00 93.00 252 ILE A C 1
ATOM 2002 O O . ILE A 1 252 ? 3.785 15.659 -3.961 1.00 93.00 252 ILE A O 1
ATOM 2006 N N . THR A 1 253 ? 3.681 14.669 -5.967 1.00 93.81 253 THR A N 1
ATOM 2007 C CA . THR A 1 253 ? 4.419 13.467 -5.587 1.00 93.81 253 THR A CA 1
ATOM 2008 C C . THR A 1 253 ? 5.838 13.526 -6.137 1.00 93.81 253 THR A C 1
ATOM 2010 O O . THR A 1 253 ? 6.064 13.667 -7.343 1.00 93.81 253 THR A O 1
ATOM 2013 N N . TYR A 1 254 ? 6.804 13.401 -5.241 1.00 93.12 254 TYR A N 1
ATOM 2014 C CA . TYR A 1 254 ? 8.234 13.395 -5.495 1.00 93.12 254 TYR A CA 1
ATOM 2015 C C . TYR A 1 254 ? 8.722 11.955 -5.427 1.00 93.12 254 TYR A C 1
ATOM 2017 O O . TYR A 1 254 ? 8.614 11.318 -4.387 1.00 93.12 254 TYR A O 1
ATOM 2025 N N . SER A 1 255 ? 9.267 11.425 -6.519 1.00 91.00 255 SER A N 1
ATOM 2026 C CA . SER A 1 255 ? 9.829 10.073 -6.541 1.00 91.00 255 SER A CA 1
ATOM 2027 C C . SER A 1 255 ? 11.316 10.122 -6.848 1.00 91.00 255 SER A C 1
ATOM 2029 O O . SER A 1 255 ? 11.732 10.587 -7.911 1.00 91.00 255 SER A O 1
ATOM 2031 N N . SER A 1 256 ? 12.130 9.648 -5.911 1.00 88.06 256 SER A N 1
ATOM 2032 C CA . SER A 1 256 ? 13.580 9.603 -6.066 1.00 88.06 256 SER A CA 1
ATOM 2033 C C . SER A 1 256 ? 13.987 8.316 -6.760 1.00 88.06 256 SER A C 1
ATOM 2035 O O . SER A 1 256 ? 13.709 7.220 -6.273 1.00 88.06 256 SER A O 1
ATOM 2037 N N . CYS A 1 257 ? 14.671 8.448 -7.888 1.00 82.69 257 CYS A N 1
ATOM 2038 C CA . CYS A 1 257 ? 15.264 7.344 -8.607 1.00 82.69 257 CYS A CA 1
ATOM 2039 C C . CYS A 1 257 ? 16.780 7.389 -8.508 1.00 82.69 257 CYS A C 1
ATOM 2041 O O . CYS A 1 257 ? 17.400 8.402 -8.841 1.00 82.69 257 CYS A O 1
ATOM 2043 N N . ILE A 1 258 ? 17.391 6.275 -8.107 1.00 75.94 258 ILE A N 1
ATOM 2044 C CA . ILE A 1 258 ? 18.851 6.232 -7.953 1.00 75.94 258 ILE A CA 1
ATOM 2045 C C . ILE A 1 258 ? 19.551 6.389 -9.307 1.00 75.94 258 ILE A C 1
ATOM 2047 O O . ILE A 1 258 ? 20.623 6.987 -9.379 1.00 75.94 258 ILE A O 1
ATOM 2051 N N . SER A 1 259 ? 18.948 5.882 -10.384 1.00 73.00 259 SER A N 1
ATOM 2052 C CA . SER A 1 259 ? 19.552 5.891 -11.718 1.00 73.00 259 SER A CA 1
ATOM 2053 C C . SER A 1 259 ? 19.331 7.192 -12.487 1.00 73.00 259 SER A C 1
ATOM 2055 O O . SER A 1 259 ? 20.216 7.644 -13.205 1.00 73.00 259 SER A O 1
ATOM 2057 N N . THR A 1 260 ? 18.147 7.793 -12.379 1.00 76.38 260 THR A N 1
ATOM 2058 C CA . THR A 1 260 ? 17.720 8.884 -13.278 1.00 76.38 260 THR A CA 1
ATOM 2059 C C . THR A 1 260 ? 17.390 10.186 -12.550 1.00 76.38 260 THR A C 1
ATOM 2061 O O . THR A 1 260 ? 17.149 11.203 -13.201 1.00 76.38 260 THR A O 1
ATOM 2064 N N . GLY A 1 261 ? 17.450 10.198 -11.214 1.00 82.06 261 GLY A N 1
ATOM 2065 C CA . GLY A 1 261 ? 17.232 11.383 -10.390 1.00 82.06 261 GLY A CA 1
ATOM 2066 C C . GLY A 1 261 ? 15.786 11.542 -9.919 1.00 82.06 261 GLY A C 1
ATOM 2067 O O . GLY A 1 261 ? 15.090 10.569 -9.656 1.00 82.06 261 GLY A O 1
ATOM 2068 N N . LEU A 1 262 ? 15.346 12.787 -9.743 1.00 88.50 262 LEU A N 1
ATOM 2069 C CA . LEU A 1 262 ? 14.045 13.106 -9.155 1.00 88.50 262 LEU A CA 1
ATOM 2070 C C . LEU A 1 262 ? 12.951 13.199 -10.225 1.00 88.50 262 LEU A C 1
ATOM 2072 O O . LEU A 1 262 ? 13.034 14.029 -11.132 1.00 88.50 262 LEU A O 1
ATOM 2076 N N . TYR A 1 263 ? 11.893 12.415 -10.055 1.00 88.88 263 TYR A N 1
ATOM 2077 C CA . TYR A 1 263 ? 10.630 12.570 -10.766 1.00 88.88 263 TYR A CA 1
ATOM 2078 C C . TYR A 1 263 ? 9.676 13.413 -9.923 1.00 88.88 263 TYR A C 1
ATOM 2080 O O . TYR A 1 263 ? 9.534 13.189 -8.724 1.00 88.88 263 TYR A O 1
ATOM 2088 N N . VAL A 1 264 ? 9.022 14.386 -10.553 1.00 92.62 264 VAL A N 1
ATOM 2089 C CA . VAL A 1 264 ? 8.004 15.228 -9.917 1.00 92.62 264 VAL A CA 1
ATOM 2090 C C . VAL A 1 264 ? 6.715 15.039 -10.694 1.00 92.62 264 VAL A C 1
ATOM 2092 O O . VAL A 1 264 ? 6.627 15.425 -11.861 1.00 92.62 264 VAL A O 1
ATOM 2095 N N . THR A 1 265 ? 5.736 14.422 -10.049 1.00 91.25 265 THR A N 1
ATOM 2096 C CA . THR A 1 265 ? 4.459 14.055 -10.653 1.00 91.25 265 THR A CA 1
ATOM 2097 C C . THR A 1 265 ? 3.349 14.843 -9.977 1.00 91.25 265 THR A C 1
ATOM 2099 O O . THR A 1 265 ? 3.315 14.962 -8.758 1.00 91.25 265 THR A O 1
ATOM 2102 N N . GLN A 1 266 ? 2.426 15.376 -10.770 1.00 91.19 266 GLN A N 1
ATOM 2103 C CA . GLN A 1 266 ? 1.153 15.877 -10.272 1.00 91.19 266 GLN A CA 1
ATOM 2104 C C . GLN A 1 266 ? 0.055 15.054 -10.928 1.00 91.19 266 GLN A C 1
ATOM 2106 O O . GLN A 1 266 ? -0.018 14.984 -12.157 1.00 91.19 266 GLN A O 1
ATOM 2111 N N . LEU A 1 267 ? -0.761 14.407 -10.103 1.00 87.94 267 LEU A N 1
ATOM 2112 C CA . LEU A 1 267 ? -1.894 13.633 -10.577 1.00 87.94 267 LEU A CA 1
ATOM 2113 C C . LEU A 1 267 ? -3.114 14.537 -10.729 1.00 87.94 267 LEU A C 1
ATOM 2115 O O . LEU A 1 267 ? -3.323 15.461 -9.943 1.00 87.94 267 LEU A O 1
ATOM 2119 N N . ASP A 1 268 ? -3.961 14.235 -11.712 1.00 88.56 268 ASP A N 1
ATOM 2120 C CA . ASP A 1 268 ? -5.238 14.934 -11.883 1.00 88.56 268 ASP A CA 1
ATOM 2121 C C . ASP A 1 268 ? -6.114 14.825 -10.627 1.00 88.56 268 ASP A C 1
ATOM 2123 O O . ASP A 1 268 ? -6.790 15.789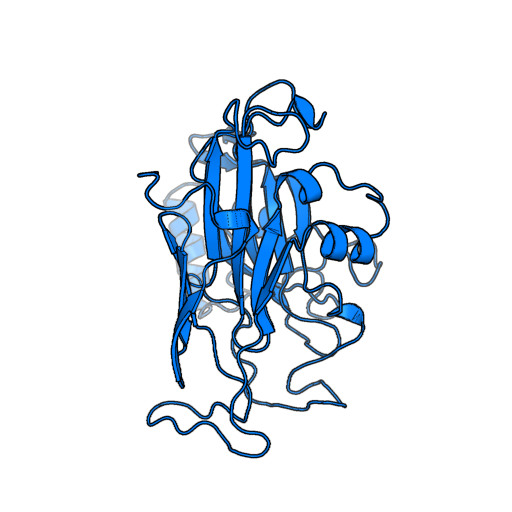 -10.272 1.00 88.56 268 ASP A O 1
ATOM 2127 N N . ILE A 1 269 ? -6.050 13.678 -9.944 1.00 85.31 269 ILE A N 1
ATOM 2128 C CA . ILE A 1 269 ? -6.770 13.408 -8.698 1.00 85.31 269 ILE A CA 1
ATOM 2129 C C . ILE A 1 269 ? -6.195 14.190 -7.503 1.00 85.31 269 ILE A C 1
ATOM 2131 O O . ILE A 1 269 ? -6.928 14.498 -6.573 1.00 85.31 269 ILE A O 1
ATOM 2135 N N . ASP A 1 270 ? -4.928 14.611 -7.560 1.00 87.81 270 ASP A N 1
ATOM 2136 C CA . ASP A 1 270 ? -4.265 15.360 -6.483 1.00 87.81 270 ASP A CA 1
ATOM 2137 C C . ASP A 1 270 ? -4.340 16.886 -6.674 1.00 87.81 270 ASP A C 1
ATOM 2139 O O . ASP A 1 270 ? -4.020 17.656 -5.768 1.00 87.81 270 ASP A O 1
ATOM 2143 N N . LYS A 1 271 ? -4.783 17.352 -7.852 1.00 87.62 271 LYS A N 1
ATOM 2144 C CA . LYS A 1 271 ? -4.922 18.782 -8.183 1.00 87.62 271 LYS A CA 1
ATOM 2145 C C . LYS A 1 271 ? -5.666 19.617 -7.138 1.00 87.62 271 LYS A C 1
ATOM 2147 O O . LYS A 1 271 ? -5.213 20.741 -6.905 1.00 87.62 271 LYS A O 1
ATOM 2152 N N . PRO A 1 272 ? -6.776 19.142 -6.540 1.00 84.94 272 PRO A N 1
ATOM 2153 C CA . PRO A 1 272 ? -7.494 19.916 -5.528 1.00 84.94 272 PRO A CA 1
ATOM 2154 C C . PRO A 1 272 ? -6.637 20.255 -4.300 1.00 84.94 272 PRO A C 1
ATOM 2156 O O . PRO A 1 272 ? -6.876 21.267 -3.650 1.00 84.94 272 PRO A O 1
ATOM 2159 N N . TYR A 1 273 ? -5.597 19.464 -4.025 1.00 82.88 273 TYR A N 1
ATOM 2160 C CA . TYR A 1 273 ? -4.739 19.598 -2.845 1.00 82.88 273 TYR A CA 1
ATOM 2161 C C . TYR A 1 273 ? -3.468 20.421 -3.108 1.00 82.88 273 TYR A C 1
ATOM 2163 O O . TYR A 1 273 ? -2.579 20.507 -2.260 1.00 82.88 273 TYR A O 1
ATOM 2171 N N . LEU A 1 274 ? -3.363 21.071 -4.273 1.00 86.31 274 LEU A N 1
ATOM 2172 C CA . LEU A 1 274 ? -2.250 21.972 -4.565 1.00 86.31 274 LEU A CA 1
ATOM 2173 C C . LEU A 1 274 ? -2.246 23.178 -3.622 1.00 86.31 274 LEU A C 1
ATOM 2175 O O . LEU A 1 274 ? -3.144 24.019 -3.654 1.00 86.31 274 LEU A O 1
ATOM 2179 N N . GLY A 1 275 ? -1.177 23.302 -2.836 1.00 72.50 275 GLY A N 1
ATOM 2180 C CA . GLY A 1 275 ? -1.015 24.397 -1.875 1.00 72.50 275 GLY A CA 1
ATOM 2181 C C . GLY A 1 275 ? -1.873 24.263 -0.615 1.00 72.50 275 GLY A C 1
ATOM 2182 O O . GLY A 1 275 ? -1.983 25.234 0.133 1.00 72.50 275 GLY A O 1
ATOM 2183 N N . TYR A 1 276 ? -2.468 23.090 -0.385 1.00 70.31 276 TYR A N 1
ATOM 2184 C CA . TYR A 1 276 ? -2.955 22.702 0.934 1.00 70.31 276 TYR A CA 1
ATOM 2185 C C . TYR A 1 276 ? -1.742 22.423 1.818 1.00 70.31 276 TYR A C 1
ATOM 2187 O O . TYR A 1 276 ? -0.974 21.533 1.485 1.00 70.31 276 TYR A O 1
ATOM 2195 N N . ASP A 1 277 ? -1.555 23.177 2.901 1.00 60.31 277 ASP A N 1
ATOM 2196 C CA . ASP A 1 277 ? -0.597 22.798 3.943 1.00 60.31 277 ASP A CA 1
ATOM 2197 C C . ASP A 1 277 ? -1.269 21.718 4.802 1.00 60.31 277 ASP A C 1
ATOM 2199 O O . ASP A 1 277 ? -2.154 22.034 5.603 1.00 60.31 277 ASP A O 1
ATOM 2203 N N . ILE A 1 278 ? -0.899 20.459 4.557 1.00 54.81 278 ILE A N 1
ATOM 2204 C CA . ILE A 1 278 ? -1.279 19.293 5.371 1.00 54.81 278 ILE A CA 1
ATOM 2205 C C . ILE A 1 278 ? -0.328 19.184 6.565 1.00 54.81 278 ILE A C 1
ATOM 2207 O O . ILE A 1 278 ? 0.900 19.325 6.350 1.00 54.81 278 ILE A O 1
#

Foldseek 3Di:
DDDVVVVVVLVVQCVVVVNPCVRNVDDPVQQQLVQFDDDPVPPPTRQECVPNPVPPRFWYHFQAKAWAPDFDDLVLLVQDNDTFTWMKTWIFTPFQLFFATKIFTWGQRDWDQDPNDIHTPIDTLAMAGQLCRRVDGEECNHPVHHDPPPDGQAHNQFKDKDKAAADPVDDPDPPDRIWMWIWGQTFQFGTWIFTPSLRNRPPCVPDRSSSNVRRTPDGDFDWDDPPDFQDDPPDGSGTGWGFHHWDDDQQWIWTQTRRPGIDIDHDPSSVVRHPPHD